Protein AF-A0A972PH55-F1 (afdb_monomer_lite)

pLDDT: mean 82.14, std 15.35, range [42.72, 98.25]

Structure (mmCIF, N/CA/C/O backbone):
data_AF-A0A972PH55-F1
#
_entry.id   AF-A0A972PH55-F1
#
loop_
_atom_site.group_PDB
_atom_site.id
_atom_site.type_symbol
_atom_site.label_atom_id
_atom_site.label_alt_id
_atom_site.label_comp_id
_atom_site.label_asym_id
_atom_site.label_entity_id
_atom_site.label_seq_id
_atom_site.pdbx_PDB_ins_code
_atom_site.Cartn_x
_atom_site.Cartn_y
_atom_site.Cartn_z
_atom_site.occupancy
_atom_site.B_iso_or_equiv
_atom_site.auth_seq_id
_atom_site.auth_comp_id
_atom_site.auth_asym_id
_atom_site.auth_atom_id
_atom_site.pdbx_PDB_model_num
ATOM 1 N N . MET A 1 1 ? 19.492 -37.693 21.418 1.00 47.94 1 MET A N 1
ATOM 2 C CA . MET A 1 1 ? 18.457 -36.709 21.808 1.00 47.94 1 MET A CA 1
ATOM 3 C C . MET A 1 1 ? 18.553 -35.366 21.045 1.00 47.94 1 MET A C 1
ATOM 5 O O . MET A 1 1 ? 17.900 -34.418 21.437 1.00 47.94 1 MET A O 1
ATOM 9 N N . PHE A 1 2 ? 19.293 -35.267 19.924 1.00 47.84 2 PHE A N 1
ATOM 10 C CA . PHE A 1 2 ? 19.479 -34.007 19.163 1.00 47.84 2 PHE A CA 1
ATOM 11 C C . PHE A 1 2 ? 18.617 -33.871 17.888 1.00 47.84 2 PHE A C 1
ATOM 13 O O . PHE A 1 2 ? 18.599 -32.808 17.277 1.00 47.84 2 PHE A O 1
ATOM 20 N N . LYS A 1 3 ? 17.886 -34.921 17.476 1.00 48.56 3 LYS A N 1
ATOM 21 C CA . LYS A 1 3 ? 17.102 -34.919 16.224 1.00 48.56 3 LYS A CA 1
ATOM 22 C C . LYS A 1 3 ? 15.756 -34.172 16.310 1.00 48.56 3 LYS A C 1
ATOM 24 O O . LYS A 1 3 ? 15.301 -33.694 15.282 1.00 48.56 3 LYS A O 1
ATOM 29 N N . ASN A 1 4 ? 15.170 -33.995 17.502 1.00 56.06 4 ASN A N 1
ATOM 30 C CA . ASN A 1 4 ? 13.887 -33.280 17.663 1.00 56.06 4 ASN A CA 1
ATOM 31 C C . ASN A 1 4 ? 14.022 -31.752 17.719 1.00 56.06 4 ASN A C 1
ATOM 33 O O . ASN A 1 4 ? 13.137 -31.052 17.248 1.00 56.06 4 ASN A O 1
ATOM 37 N N . LEU A 1 5 ? 15.137 -31.220 18.232 1.00 53.84 5 LEU A N 1
ATOM 38 C CA . LEU A 1 5 ? 15.332 -29.767 18.347 1.00 53.84 5 LEU A CA 1
ATOM 39 C C . LEU A 1 5 ? 15.493 -29.088 16.983 1.00 53.84 5 LEU A C 1
ATOM 41 O O . LEU A 1 5 ? 15.012 -27.976 16.793 1.00 53.84 5 LEU A O 1
ATOM 45 N N . LEU A 1 6 ? 16.149 -29.758 16.030 1.00 56.94 6 LEU A N 1
ATOM 46 C CA . LEU A 1 6 ? 16.302 -29.233 14.673 1.00 56.94 6 LEU A CA 1
ATOM 47 C C . LEU A 1 6 ? 14.974 -29.281 13.905 1.00 56.94 6 LEU A C 1
ATOM 49 O O . LEU A 1 6 ? 14.674 -28.349 13.171 1.00 56.94 6 LEU A O 1
ATOM 53 N N . GLY A 1 7 ? 14.176 -30.336 14.113 1.00 65.06 7 GLY A N 1
ATOM 54 C CA . GLY A 1 7 ? 12.832 -30.475 13.546 1.00 65.06 7 GLY A CA 1
ATOM 55 C C . GLY A 1 7 ? 11.882 -29.397 14.061 1.00 65.06 7 GLY A C 1
ATOM 56 O O . GLY A 1 7 ? 11.319 -28.663 13.262 1.00 65.06 7 GLY A O 1
ATOM 57 N N . GLU A 1 8 ? 11.807 -29.196 15.378 1.00 62.09 8 GLU A N 1
ATOM 58 C CA . GLU A 1 8 ? 10.999 -28.121 15.969 1.00 62.09 8 GLU A CA 1
ATOM 59 C C . GLU A 1 8 ? 11.493 -26.722 15.577 1.00 62.09 8 GLU A C 1
ATOM 61 O O . GLU A 1 8 ? 10.693 -25.810 15.384 1.00 62.09 8 GLU A O 1
ATOM 66 N N . ALA A 1 9 ? 12.808 -26.517 15.451 1.00 62.56 9 ALA A N 1
ATOM 67 C CA . ALA A 1 9 ? 13.355 -25.245 14.987 1.00 62.56 9 ALA A CA 1
ATOM 68 C C . ALA A 1 9 ? 13.006 -24.985 13.517 1.00 62.56 9 ALA A C 1
ATOM 70 O O . ALA A 1 9 ? 12.667 -23.853 13.177 1.00 62.56 9 ALA A O 1
ATOM 71 N N . LEU A 1 10 ? 13.050 -26.017 12.669 1.00 54.50 10 LEU A N 1
ATOM 72 C CA . LEU A 1 10 ? 1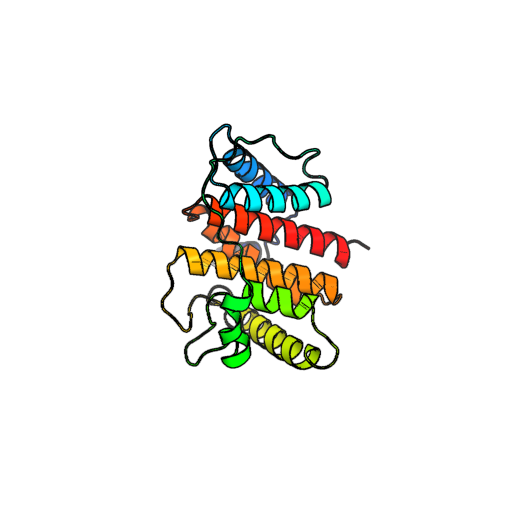2.651 -25.949 11.264 1.00 54.50 10 LEU A CA 1
ATOM 73 C C . LEU A 1 10 ? 11.141 -25.778 11.106 1.00 54.50 10 LEU A C 1
ATOM 75 O O . LEU A 1 10 ? 10.736 -24.996 10.260 1.00 54.50 10 LEU A O 1
ATOM 79 N N . GLU A 1 11 ? 10.317 -26.409 11.940 1.00 52.47 11 GLU A N 1
ATOM 80 C CA . GLU A 1 11 ? 8.866 -26.199 11.970 1.00 52.47 11 GLU A CA 1
ATOM 81 C C . GLU A 1 11 ? 8.507 -24.803 12.475 1.00 52.47 11 GLU A C 1
ATOM 83 O O . GLU A 1 11 ? 7.642 -24.151 11.903 1.00 52.47 11 GLU A O 1
ATOM 88 N N . ARG A 1 12 ? 9.204 -24.280 13.490 1.00 54.66 12 ARG A N 1
ATOM 89 C CA . ARG A 1 12 ? 9.039 -22.886 13.933 1.00 54.66 12 ARG A CA 1
ATOM 90 C C . ARG A 1 12 ? 9.531 -21.894 12.885 1.00 54.66 12 ARG A C 1
ATOM 92 O O . ARG A 1 12 ? 8.952 -20.820 12.764 1.00 54.66 12 ARG A O 1
ATOM 99 N N . LEU A 1 13 ? 10.586 -22.227 12.141 1.00 49.31 13 LEU A N 1
ATOM 100 C CA . LEU A 1 13 ? 11.062 -21.443 11.001 1.00 49.31 13 LEU A CA 1
ATOM 101 C C . LEU A 1 13 ? 10.052 -21.487 9.857 1.00 49.31 13 LEU A C 1
ATOM 103 O O . LEU A 1 13 ? 9.688 -20.428 9.370 1.00 49.31 13 LEU A O 1
ATOM 107 N N . ALA A 1 14 ? 9.544 -22.661 9.488 1.00 47.06 14 ALA A N 1
ATOM 108 C CA . ALA A 1 14 ? 8.522 -22.844 8.464 1.00 47.06 14 ALA A CA 1
ATOM 109 C C . ALA A 1 14 ? 7.225 -22.126 8.852 1.00 47.06 14 ALA A C 1
ATOM 111 O O . ALA A 1 14 ? 6.763 -21.283 8.104 1.00 47.06 14 ALA A O 1
ATOM 112 N N . ALA A 1 15 ? 6.720 -22.300 10.074 1.00 48.59 15 ALA A N 1
ATOM 113 C CA . ALA A 1 15 ? 5.549 -21.585 10.590 1.00 48.59 15 ALA A CA 1
ATOM 114 C C . ALA A 1 15 ? 5.749 -20.062 10.693 1.00 48.59 15 ALA A C 1
ATOM 116 O O . ALA A 1 15 ? 4.779 -19.312 10.764 1.00 48.59 15 ALA A O 1
ATOM 117 N N . ARG A 1 16 ? 7.001 -19.588 10.719 1.00 46.53 16 ARG A N 1
ATOM 118 C CA . ARG A 1 16 ? 7.364 -18.164 10.681 1.00 46.53 16 ARG A CA 1
ATOM 119 C C . ARG A 1 16 ? 7.625 -17.657 9.255 1.00 46.53 16 ARG A C 1
ATOM 121 O O . ARG A 1 16 ? 7.614 -16.446 9.050 1.00 46.53 16 ARG A O 1
ATOM 128 N N . LEU A 1 17 ? 7.868 -18.558 8.303 1.00 43.03 17 LEU A N 1
ATOM 129 C CA . LEU A 1 17 ? 8.092 -18.290 6.879 1.00 43.03 17 LEU A CA 1
ATOM 130 C C . LEU A 1 17 ? 6.800 -18.415 6.048 1.00 43.03 17 LEU A C 1
ATOM 132 O O . LEU A 1 17 ? 6.670 -17.689 5.072 1.00 43.03 17 LEU A O 1
ATOM 136 N N . ASP A 1 18 ? 5.856 -19.263 6.468 1.00 43.78 18 ASP A N 1
ATOM 137 C CA . ASP A 1 18 ? 4.571 -19.568 5.809 1.00 43.78 18 ASP A CA 1
ATOM 138 C C . ASP A 1 18 ? 3.363 -18.942 6.518 1.00 43.78 18 ASP A C 1
ATOM 140 O O . ASP A 1 18 ? 2.213 -19.296 6.247 1.00 43.78 18 ASP A O 1
ATOM 144 N N . ARG A 1 19 ? 3.576 -18.012 7.456 1.00 54.66 19 ARG A N 1
ATOM 145 C CA . ARG A 1 19 ? 2.454 -17.350 8.127 1.00 54.66 19 ARG A CA 1
ATOM 146 C C . ARG A 1 19 ? 1.817 -16.327 7.185 1.00 54.66 19 ARG A C 1
ATOM 148 O O . ARG A 1 19 ? 2.056 -15.132 7.305 1.00 54.66 19 ARG A O 1
ATOM 155 N N . SER A 1 20 ? 0.984 -16.798 6.259 1.00 63.12 20 SER A N 1
ATOM 156 C CA . SER A 1 20 ? 0.049 -15.933 5.547 1.00 63.12 20 SER A CA 1
ATOM 157 C C . SER A 1 20 ? -0.862 -15.289 6.590 1.00 63.12 20 SER A C 1
ATOM 159 O O . SER A 1 20 ? -1.599 -15.994 7.289 1.00 63.12 20 SER A O 1
ATOM 161 N N . VAL A 1 21 ? -0.783 -13.970 6.739 1.00 72.56 21 VAL A N 1
ATOM 162 C CA . VAL A 1 21 ? -1.692 -13.236 7.621 1.00 72.56 21 VAL A CA 1
ATOM 163 C C . VAL A 1 21 ? -3.092 -13.362 7.025 1.00 72.56 21 VAL A C 1
ATOM 165 O O . VAL A 1 21 ? -3.300 -13.035 5.859 1.00 72.56 21 VAL A O 1
ATOM 168 N N . LYS A 1 22 ? -4.036 -13.903 7.797 1.00 84.56 22 LYS A N 1
ATOM 169 C CA . LYS A 1 22 ? -5.416 -14.095 7.336 1.00 84.56 22 LYS A CA 1
ATOM 170 C C . LYS A 1 22 ? -6.155 -12.759 7.269 1.00 84.56 22 LYS A C 1
ATOM 172 O O . LYS A 1 22 ? -5.875 -11.870 8.071 1.00 84.56 22 LYS A O 1
ATOM 177 N N . GLU A 1 23 ? -7.161 -12.666 6.398 1.00 85.88 23 GLU A N 1
ATOM 178 C CA . GLU A 1 23 ? -8.032 -11.483 6.292 1.00 85.88 23 GLU A CA 1
ATOM 179 C C . GLU A 1 23 ? -8.604 -11.071 7.658 1.00 85.88 23 GLU A C 1
ATOM 181 O O . GLU A 1 23 ? -8.567 -9.896 8.004 1.00 85.88 23 GLU A O 1
ATOM 186 N N . ASP A 1 24 ? -9.048 -12.024 8.486 1.00 87.62 24 ASP A N 1
ATOM 187 C CA . ASP A 1 24 ? -9.581 -11.726 9.824 1.00 87.62 24 ASP A CA 1
ATOM 188 C C . ASP A 1 24 ? -8.548 -11.070 10.754 1.00 87.62 24 ASP A C 1
ATOM 190 O O . ASP A 1 24 ? -8.889 -10.176 11.531 1.00 87.62 24 ASP A O 1
ATOM 194 N N . GLU A 1 25 ? -7.277 -11.477 10.669 1.00 89.62 25 GLU A N 1
ATOM 195 C CA . GLU A 1 25 ? -6.189 -10.874 11.450 1.00 89.62 25 GLU A CA 1
ATOM 196 C C . GLU A 1 25 ? -5.909 -9.443 10.970 1.00 89.62 25 GLU A C 1
ATOM 198 O O . GLU A 1 25 ? -5.710 -8.537 11.783 1.00 89.62 25 GLU A O 1
ATOM 203 N N . ILE A 1 26 ? -5.955 -9.225 9.653 1.00 91.00 26 ILE A N 1
ATOM 204 C CA . ILE A 1 26 ? -5.768 -7.910 9.027 1.00 91.00 26 ILE A CA 1
ATOM 205 C C . ILE A 1 26 ? -6.928 -6.993 9.397 1.00 91.00 26 ILE A C 1
ATOM 207 O O . ILE A 1 26 ? -6.703 -5.873 9.855 1.00 91.00 26 ILE A O 1
ATOM 211 N N . ARG A 1 27 ? -8.166 -7.479 9.287 1.00 94.00 27 ARG A N 1
ATOM 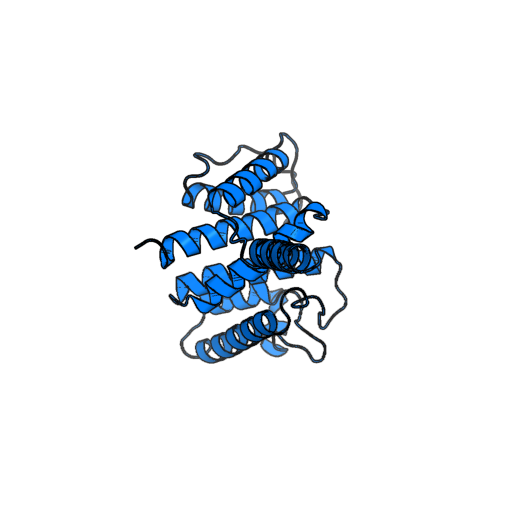212 C CA . ARG A 1 27 ? -9.372 -6.756 9.683 1.00 94.00 27 ARG A CA 1
ATOM 213 C C . ARG A 1 27 ? -9.312 -6.364 11.153 1.00 94.00 27 ARG A C 1
ATOM 215 O O . ARG A 1 27 ? -9.532 -5.198 11.465 1.00 94.00 27 ARG A O 1
ATOM 222 N N . ALA A 1 28 ? -8.996 -7.297 12.053 1.00 92.62 28 ALA A N 1
ATOM 223 C CA . ALA A 1 28 ? -8.886 -7.003 13.480 1.00 92.62 28 ALA A CA 1
ATOM 224 C C . ALA A 1 28 ? -7.855 -5.894 13.746 1.00 92.62 28 ALA A C 1
ATOM 226 O O . ALA A 1 28 ? -8.158 -4.918 14.434 1.00 92.62 28 ALA A O 1
ATOM 227 N N . TYR A 1 29 ? -6.676 -6.003 13.130 1.00 93.06 29 TYR A N 1
ATOM 228 C CA . TYR A 1 29 ? -5.614 -5.008 13.244 1.00 93.06 29 TYR A CA 1
ATOM 229 C C . TYR A 1 29 ? -6.032 -3.626 12.712 1.00 93.06 29 TYR A C 1
ATOM 231 O O . TYR A 1 29 ? -5.809 -2.603 13.367 1.00 93.06 29 TYR A O 1
ATOM 239 N N . VAL A 1 30 ? -6.654 -3.586 11.530 1.00 94.19 30 VAL A N 1
ATOM 240 C CA . VAL A 1 30 ? -7.106 -2.344 10.894 1.00 94.19 30 VAL A CA 1
ATOM 241 C C . VAL A 1 30 ? -8.182 -1.672 11.736 1.00 94.19 30 VAL A C 1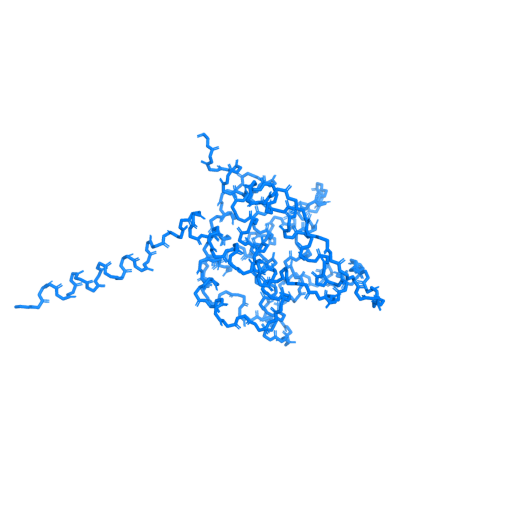
ATOM 243 O O . VAL A 1 30 ? -8.068 -0.481 12.024 1.00 94.19 30 VAL A O 1
ATOM 246 N N . MET A 1 31 ? -9.183 -2.426 12.189 1.00 95.19 31 MET A N 1
ATOM 247 C CA . MET A 1 31 ? -10.293 -1.889 12.973 1.00 95.19 31 MET A CA 1
ATOM 248 C C . MET A 1 31 ? -9.842 -1.364 14.340 1.00 95.19 31 MET A C 1
ATOM 250 O O . MET A 1 31 ? -10.282 -0.289 14.750 1.00 95.19 31 MET A O 1
ATOM 254 N N . GLU A 1 32 ? -8.925 -2.060 15.020 1.00 93.00 32 GLU A N 1
ATOM 255 C CA . GLU A 1 32 ? -8.355 -1.601 16.294 1.00 93.00 32 GLU A CA 1
ATOM 256 C C . GLU A 1 32 ? -7.681 -0.228 16.145 1.00 93.00 32 GLU A C 1
ATOM 258 O O . GLU A 1 32 ? -7.885 0.672 16.964 1.00 93.00 32 GLU A O 1
ATOM 263 N N . ARG A 1 33 ? -6.873 -0.044 15.095 1.00 93.06 33 ARG A N 1
ATOM 264 C CA . ARG A 1 33 ? -6.136 1.210 14.889 1.00 93.06 33 ARG A CA 1
ATOM 265 C C . ARG A 1 33 ? -6.984 2.318 14.287 1.00 93.06 33 ARG A C 1
ATOM 267 O O . ARG A 1 33 ? -6.817 3.468 14.688 1.00 93.06 33 ARG A O 1
ATOM 274 N N . TYR A 1 34 ? -7.913 1.990 13.396 1.00 93.12 34 TYR A N 1
ATOM 275 C CA . TYR A 1 34 ? -8.888 2.948 12.885 1.00 93.12 34 TYR A CA 1
ATOM 276 C C . TYR A 1 34 ? -9.714 3.555 14.029 1.00 93.12 34 TYR A C 1
ATOM 278 O O . TYR A 1 34 ? -9.866 4.771 14.083 1.00 93.12 34 TYR A O 1
ATOM 286 N N . ALA A 1 35 ? -10.143 2.756 15.013 1.00 90.75 35 ALA A N 1
ATOM 287 C CA . ALA A 1 35 ? -10.863 3.269 16.181 1.00 90.75 35 ALA A CA 1
ATOM 288 C C . ALA A 1 35 ? -10.052 4.296 16.999 1.00 90.75 35 ALA A C 1
ATOM 290 O O . ALA A 1 35 ? -10.623 5.228 17.561 1.00 90.75 35 ALA A O 1
ATOM 291 N N . ARG A 1 36 ? -8.718 4.159 17.051 1.00 89.75 36 ARG A N 1
ATOM 292 C CA . ARG A 1 36 ? -7.827 5.126 17.726 1.00 89.75 36 ARG A CA 1
ATOM 293 C C . ARG A 1 36 ? -7.668 6.424 16.941 1.00 89.75 36 ARG A C 1
ATOM 295 O O . ARG A 1 36 ? -7.587 7.488 17.550 1.00 89.75 36 ARG A O 1
ATOM 302 N N . LEU A 1 37 ? -7.609 6.322 15.614 1.00 87.62 37 LEU A N 1
ATOM 303 C CA . LEU A 1 37 ? -7.541 7.470 14.707 1.00 87.62 37 LEU A CA 1
ATOM 304 C C . LEU A 1 37 ? -8.856 8.251 14.704 1.00 87.62 37 LEU A C 1
ATOM 306 O O . LEU A 1 37 ? -8.852 9.476 14.713 1.00 87.62 37 LEU A O 1
ATOM 310 N N . ASN A 1 38 ? -9.982 7.543 14.774 1.00 83.12 38 ASN A N 1
ATOM 311 C CA . ASN A 1 38 ? -11.321 8.113 14.747 1.00 83.12 38 ASN A CA 1
ATOM 312 C C . ASN A 1 38 ? -11.813 8.603 16.126 1.00 83.12 38 ASN A C 1
ATOM 314 O O . ASN A 1 38 ? -12.980 8.451 16.492 1.00 83.12 38 ASN A O 1
ATOM 318 N N . ARG A 1 39 ? -10.904 9.158 16.931 1.00 78.19 39 ARG A N 1
ATOM 319 C CA . ARG A 1 39 ? -11.227 9.732 18.242 1.00 78.19 39 ARG A CA 1
ATOM 320 C C . ARG A 1 39 ? -11.842 11.133 18.088 1.00 78.19 39 ARG A C 1
ATOM 322 O O . ARG A 1 39 ? -11.425 11.873 17.198 1.00 78.19 39 ARG A O 1
ATOM 329 N N . PRO A 1 40 ? -12.773 11.544 18.968 1.00 68.38 40 PRO A N 1
ATOM 330 C CA . PRO A 1 40 ? -13.283 12.912 18.978 1.00 68.38 40 PRO A CA 1
ATOM 331 C C . PRO A 1 40 ? -12.144 13.919 19.188 1.00 68.38 40 PRO A C 1
ATOM 333 O O . PRO A 1 40 ? -11.354 13.777 20.122 1.00 68.38 40 PRO A O 1
ATOM 336 N N . GLY A 1 41 ? -12.063 14.940 18.337 1.00 68.62 41 GLY A N 1
ATOM 337 C CA . GLY A 1 41 ? -11.038 15.978 18.423 1.00 68.62 41 GLY A CA 1
ATOM 338 C C . GLY A 1 41 ? -10.896 16.764 17.125 1.00 68.62 41 GLY A C 1
ATOM 339 O O . GLY A 1 41 ? -11.425 16.363 16.090 1.00 68.62 41 GLY A O 1
ATOM 340 N N . ALA A 1 42 ? -10.188 17.893 17.194 1.00 67.19 42 ALA A N 1
ATOM 341 C CA . ALA A 1 42 ? -9.770 18.610 15.998 1.00 67.19 42 ALA A CA 1
ATOM 342 C C . ALA A 1 42 ? -8.661 17.813 15.304 1.00 67.19 42 ALA A C 1
ATOM 344 O O . ALA A 1 42 ? -7.641 17.497 15.919 1.00 67.19 42 ALA A O 1
ATOM 345 N N . VAL A 1 43 ? -8.879 17.498 14.034 1.00 79.38 43 VAL A N 1
ATOM 346 C CA . VAL A 1 43 ? -7.895 16.858 13.158 1.00 79.38 43 VAL A CA 1
ATOM 347 C C . VAL A 1 43 ? -7.485 17.889 12.110 1.00 79.38 43 VAL A C 1
ATOM 349 O O . VAL A 1 43 ? -8.307 18.714 11.693 1.00 79.38 43 VAL A O 1
ATOM 352 N N . ASP A 1 44 ? -6.213 17.904 11.709 1.00 83.62 44 ASP A N 1
ATOM 353 C CA . ASP A 1 44 ? -5.810 18.744 10.585 1.00 83.62 44 ASP A CA 1
ATOM 354 C C . ASP A 1 44 ? -6.477 18.255 9.285 1.00 83.62 44 ASP A C 1
ATOM 356 O O . ASP A 1 44 ? -6.791 17.074 9.116 1.00 83.62 44 ASP A O 1
ATOM 360 N N . ALA A 1 45 ? -6.710 19.175 8.350 1.00 81.25 45 ALA A N 1
ATOM 361 C CA . ALA A 1 45 ? -7.435 18.874 7.117 1.00 81.25 45 ALA A CA 1
ATOM 362 C C . ALA A 1 45 ? -6.730 17.845 6.209 1.00 81.25 45 ALA A C 1
ATOM 364 O O . ALA A 1 45 ? -7.385 17.220 5.372 1.00 81.25 45 ALA A O 1
ATOM 365 N N . SER A 1 46 ? -5.407 17.682 6.332 1.00 84.50 46 SER A N 1
ATOM 366 C CA . SER A 1 46 ? -4.656 16.698 5.549 1.00 84.50 46 SER A CA 1
ATOM 367 C C . SER A 1 46 ? -4.934 15.293 6.074 1.00 84.50 46 SER A C 1
ATOM 369 O O . SER A 1 46 ? -5.333 14.414 5.310 1.00 84.50 46 SER A O 1
ATOM 371 N N . LEU A 1 47 ? -4.802 15.098 7.386 1.00 87.56 47 LEU A N 1
ATOM 372 C CA . LEU A 1 47 ? -5.066 13.823 8.040 1.00 87.56 47 LEU A CA 1
ATOM 373 C C . LEU A 1 47 ? -6.541 13.424 7.912 1.00 87.56 47 LEU A C 1
ATOM 375 O O . LEU A 1 47 ? -6.835 12.264 7.638 1.00 87.56 47 LEU A O 1
ATOM 379 N N . ASP A 1 48 ? -7.470 14.377 8.014 1.00 88.00 48 ASP A N 1
ATOM 380 C CA . ASP A 1 48 ? -8.901 14.126 7.804 1.00 88.00 48 ASP A CA 1
ATOM 381 C C . ASP A 1 48 ? -9.206 13.571 6.401 1.00 88.00 48 ASP A C 1
ATOM 383 O O . ASP A 1 48 ? -9.965 12.608 6.251 1.00 88.00 48 ASP A O 1
ATOM 387 N N . ARG A 1 49 ? -8.549 14.111 5.366 1.00 86.50 49 ARG A N 1
ATOM 388 C CA . ARG A 1 49 ? -8.665 13.601 3.994 1.00 86.50 49 ARG A CA 1
ATOM 389 C C . ARG A 1 49 ? -8.139 12.173 3.879 1.00 86.50 49 ARG A C 1
ATOM 391 O O . ARG A 1 49 ? -8.774 11.344 3.233 1.00 86.50 49 ARG A O 1
ATOM 398 N N . GLU A 1 50 ? -6.998 11.878 4.498 1.00 91.31 50 GLU A N 1
ATOM 399 C CA . GLU A 1 50 ? -6.429 10.527 4.489 1.00 91.31 50 GLU A CA 1
ATOM 400 C C . GLU A 1 50 ? -7.326 9.523 5.222 1.00 91.31 50 GLU A C 1
ATOM 402 O O . GLU A 1 50 ? -7.520 8.410 4.732 1.00 91.31 50 GLU A O 1
ATOM 407 N N . ILE A 1 51 ? -7.909 9.909 6.365 1.00 92.44 51 ILE A N 1
ATOM 408 C CA . ILE A 1 51 ? -8.851 9.058 7.106 1.00 92.44 51 ILE A CA 1
ATOM 409 C C . ILE A 1 51 ? -10.116 8.835 6.276 1.00 92.44 51 ILE A C 1
ATOM 411 O O . ILE A 1 51 ? -10.597 7.709 6.198 1.00 92.44 51 ILE A O 1
ATOM 415 N N . THR A 1 52 ? -10.638 9.873 5.624 1.00 90.31 52 THR A N 1
ATOM 416 C CA . THR A 1 52 ? -11.813 9.756 4.747 1.00 90.31 52 THR A CA 1
ATOM 417 C C . THR A 1 52 ? -11.545 8.794 3.588 1.00 90.31 52 THR A C 1
ATOM 419 O O . THR A 1 52 ? -12.383 7.957 3.260 1.00 90.31 52 THR A O 1
ATOM 422 N N . GLU A 1 53 ? -10.349 8.845 2.999 1.00 91.75 53 GLU A N 1
ATOM 423 C CA . GLU A 1 53 ? -9.970 7.905 1.945 1.00 91.75 53 GLU A CA 1
ATOM 424 C C . GLU A 1 53 ? -9.842 6.465 2.462 1.00 91.75 53 GLU A C 1
ATOM 426 O O . GLU A 1 53 ? -10.303 5.530 1.801 1.00 91.75 53 GLU A O 1
ATOM 431 N N . LEU A 1 54 ? -9.287 6.273 3.664 1.00 95.81 54 LEU A N 1
ATOM 432 C CA . LEU A 1 54 ? -9.301 4.977 4.342 1.00 95.81 54 LEU A CA 1
ATOM 433 C C . LEU A 1 54 ? -10.740 4.483 4.541 1.00 95.81 54 LEU A C 1
ATOM 435 O O . LEU A 1 54 ? -11.048 3.352 4.175 1.00 95.81 54 LEU A O 1
ATOM 439 N N . GLU A 1 55 ? -11.638 5.316 5.067 1.00 94.88 55 GLU A N 1
ATOM 440 C CA . GLU A 1 55 ? -13.041 4.955 5.292 1.00 94.88 55 GLU A CA 1
ATOM 441 C C . GLU A 1 55 ? -13.751 4.528 4.008 1.00 94.88 55 GLU A C 1
ATOM 443 O O . GLU A 1 55 ? -14.469 3.531 4.027 1.00 94.88 55 GLU A O 1
ATOM 448 N N . ASN A 1 56 ? -13.493 5.198 2.881 1.00 94.12 56 ASN A N 1
ATOM 449 C CA . ASN A 1 56 ? -14.014 4.779 1.578 1.00 94.12 56 ASN A CA 1
ATOM 450 C C . ASN A 1 56 ? -13.623 3.330 1.246 1.00 94.12 56 ASN A C 1
ATOM 452 O O . ASN A 1 56 ? -14.451 2.552 0.769 1.00 94.12 56 ASN A O 1
ATOM 456 N N . ARG A 1 57 ? -12.379 2.936 1.544 1.00 96.62 57 ARG A N 1
ATOM 457 C CA . ARG A 1 57 ? -11.904 1.558 1.337 1.00 96.62 57 ARG A CA 1
ATOM 458 C C . ARG A 1 57 ? -12.505 0.579 2.343 1.00 96.62 57 ARG A C 1
ATOM 460 O O . ARG A 1 57 ? -12.905 -0.518 1.963 1.00 96.62 57 ARG A O 1
ATOM 467 N N . LEU A 1 58 ? -12.643 0.980 3.605 1.00 96.38 58 LEU A N 1
ATOM 468 C CA . LEU A 1 58 ? -13.300 0.158 4.626 1.00 96.38 58 LEU A CA 1
ATOM 469 C C . LEU A 1 58 ? -14.787 -0.077 4.313 1.00 96.38 58 LEU A C 1
ATOM 471 O O . LEU A 1 58 ? -15.293 -1.173 4.559 1.00 96.38 58 LEU A O 1
ATOM 475 N N . MET A 1 59 ? -15.477 0.913 3.740 1.00 95.00 59 MET A N 1
ATOM 476 C CA . MET A 1 59 ? -16.847 0.768 3.240 1.00 95.00 59 MET A CA 1
ATOM 477 C C . MET A 1 59 ? -16.907 -0.185 2.045 1.00 95.00 59 MET A C 1
ATOM 479 O O . MET A 1 59 ? -17.750 -1.075 2.032 1.00 95.00 59 MET A O 1
ATOM 483 N N . GLN A 1 60 ? -15.981 -0.078 1.084 1.00 94.94 60 GLN A N 1
ATOM 484 C CA . GLN A 1 60 ? -15.894 -1.018 -0.044 1.00 94.94 60 GLN A CA 1
ATOM 485 C C . GLN A 1 60 ? -15.679 -2.470 0.422 1.00 94.94 60 GLN A C 1
ATOM 487 O O . GLN A 1 60 ? -16.187 -3.414 -0.183 1.00 94.94 60 GLN A O 1
ATOM 492 N N . LEU A 1 61 ? -14.963 -2.656 1.532 1.00 94.94 61 LEU A N 1
ATOM 493 C CA . LEU A 1 61 ? -14.779 -3.953 2.181 1.00 94.94 61 LEU A CA 1
ATOM 494 C C . LEU A 1 61 ? -15.979 -4.400 3.036 1.00 94.94 61 LEU A C 1
ATOM 496 O O . LEU A 1 61 ? -15.967 -5.520 3.557 1.00 94.94 61 LEU A O 1
ATOM 500 N N . ASN A 1 62 ? -17.018 -3.577 3.184 1.00 94.81 62 ASN A N 1
ATOM 501 C CA . ASN A 1 62 ? -18.125 -3.781 4.123 1.00 94.81 62 ASN A CA 1
ATOM 502 C C . ASN A 1 62 ? -17.643 -3.990 5.574 1.00 94.81 62 ASN A C 1
ATOM 504 O O . ASN A 1 62 ? -18.233 -4.755 6.339 1.00 94.81 62 ASN A O 1
ATOM 508 N N . TRP A 1 63 ? -16.530 -3.359 5.963 1.00 94.56 63 TRP A N 1
ATOM 509 C CA . TRP A 1 63 ? -16.000 -3.432 7.329 1.00 94.56 63 TRP A CA 1
ATOM 510 C C . TRP A 1 63 ? -16.588 -2.353 8.243 1.00 94.56 63 TRP A C 1
ATOM 512 O O . TRP A 1 63 ? -16.662 -2.571 9.454 1.00 94.56 63 TRP A O 1
ATOM 522 N N . ILE A 1 64 ? -17.045 -1.236 7.666 1.00 93.50 64 ILE A N 1
ATOM 523 C CA . ILE A 1 64 ? -17.806 -0.170 8.333 1.00 93.50 64 ILE A CA 1
ATOM 524 C C . ILE A 1 64 ? -19.052 0.181 7.510 1.00 93.50 64 ILE A C 1
ATOM 526 O O . ILE A 1 64 ? -19.081 -0.055 6.305 1.00 93.50 64 ILE A O 1
ATOM 530 N N . GLY A 1 65 ? -20.073 0.750 8.160 1.00 87.12 65 GLY A N 1
ATOM 531 C CA . GLY A 1 65 ? -21.334 1.136 7.508 1.00 87.12 65 GLY A CA 1
ATOM 532 C C . GLY A 1 65 ? -21.488 2.628 7.199 1.00 87.12 65 GLY A C 1
ATOM 533 O O . GLY A 1 65 ? -22.370 2.991 6.430 1.00 87.12 65 GLY A O 1
ATOM 534 N N . GLN A 1 66 ? -20.671 3.496 7.802 1.00 84.12 66 GLN A N 1
ATOM 535 C CA . GLN A 1 66 ? -20.726 4.946 7.598 1.00 84.12 66 GLN A CA 1
ATOM 536 C C . GLN A 1 66 ? -19.391 5.602 7.961 1.00 84.12 66 GLN A C 1
ATOM 538 O O . GLN A 1 66 ? -18.656 5.082 8.806 1.00 84.12 66 GLN A O 1
ATOM 543 N N . THR A 1 67 ? -19.112 6.752 7.352 1.00 82.69 67 THR A N 1
ATOM 544 C CA . THR A 1 67 ? -17.984 7.624 7.699 1.00 82.69 67 THR A CA 1
ATOM 545 C C . THR A 1 67 ? -18.246 8.350 9.016 1.00 82.69 67 THR A C 1
ATOM 547 O O . THR A 1 67 ? -19.395 8.595 9.396 1.00 82.69 67 THR A O 1
ATOM 550 N N . ALA A 1 68 ? -17.186 8.717 9.726 1.00 77.44 68 ALA A N 1
ATOM 551 C CA . ALA A 1 68 ? -17.320 9.467 10.967 1.00 77.44 68 ALA A CA 1
ATOM 552 C C . ALA A 1 68 ? -17.524 10.971 10.730 1.00 77.44 68 ALA A C 1
ATOM 554 O O . ALA A 1 68 ? -16.928 11.554 9.828 1.00 77.44 68 ALA A O 1
ATOM 555 N N . ASN A 1 69 ? -18.307 11.620 11.596 1.00 73.06 69 ASN A N 1
ATOM 556 C CA . ASN A 1 69 ? -18.424 13.079 11.618 1.00 73.06 69 ASN A CA 1
ATOM 557 C C . ASN A 1 69 ? -17.276 13.672 12.448 1.00 73.06 69 ASN A C 1
ATOM 559 O O . ASN A 1 69 ? -17.263 13.516 13.671 1.00 73.06 69 ASN A O 1
ATOM 563 N N . ARG A 1 70 ? -16.321 14.347 11.795 1.00 77.12 70 ARG A N 1
ATOM 564 C CA . ARG A 1 70 ? -15.156 14.981 12.441 1.00 77.12 70 ARG A CA 1
ATOM 565 C C . ARG A 1 70 ? -15.191 16.503 12.325 1.00 77.12 70 ARG A C 1
ATOM 567 O O . ARG A 1 70 ? -15.750 17.054 11.380 1.00 77.12 70 ARG A O 1
ATOM 574 N N . THR A 1 71 ? -14.564 17.175 13.289 1.00 72.75 71 THR A N 1
ATOM 575 C CA . THR A 1 71 ? -14.372 18.632 13.278 1.00 72.75 71 THR A CA 1
ATOM 576 C C . THR A 1 71 ? -13.013 18.955 12.662 1.00 72.75 71 THR A C 1
ATOM 578 O O . THR A 1 71 ? -11.975 18.579 13.209 1.00 72.75 71 THR A O 1
ATOM 581 N N . ILE A 1 72 ? -13.020 19.654 11.527 1.00 74.88 72 ILE A N 1
ATOM 582 C CA . ILE A 1 72 ? -11.817 19.962 10.746 1.00 74.88 72 ILE A CA 1
ATOM 583 C C . ILE A 1 72 ? -11.190 21.263 11.255 1.00 74.88 72 ILE A C 1
ATOM 585 O O . ILE A 1 72 ? -11.871 22.281 11.372 1.00 74.88 72 ILE A O 1
ATOM 589 N N . SER A 1 73 ? -9.887 21.241 11.534 1.00 68.94 73 SER A N 1
ATOM 590 C CA . SER A 1 73 ? -9.118 22.460 11.793 1.00 68.94 73 SER A CA 1
ATOM 591 C C . SER A 1 73 ? -8.845 23.196 10.476 1.00 68.94 73 SER A C 1
ATOM 593 O O . SER A 1 73 ? -8.278 22.613 9.547 1.00 68.94 73 SER A O 1
ATOM 595 N N . GLU A 1 74 ? -9.242 24.468 10.378 1.00 56.03 74 GLU A N 1
ATOM 596 C CA . GLU A 1 74 ? -8.968 25.314 9.213 1.00 56.03 74 GLU A CA 1
ATOM 597 C C . GLU A 1 74 ? -7.462 25.603 9.111 1.00 56.03 74 GLU A C 1
ATOM 599 O O . GLU A 1 74 ? -6.926 26.508 9.749 1.00 56.03 74 GLU A O 1
ATOM 604 N N . GLN A 1 75 ? -6.761 24.824 8.288 1.00 55.94 75 GLN A N 1
ATOM 605 C CA . GLN A 1 75 ? -5.421 25.157 7.815 1.00 55.94 75 GLN A CA 1
ATOM 606 C C . GLN A 1 75 ? -5.408 25.235 6.286 1.00 55.94 75 GLN A C 1
ATOM 608 O O . GLN A 1 75 ? -6.097 24.453 5.621 1.00 55.94 75 GLN A O 1
ATOM 613 N N . PRO A 1 76 ? -4.636 26.175 5.709 1.00 45.56 76 PRO A N 1
ATOM 614 C CA . PRO A 1 76 ? -4.527 26.316 4.268 1.00 45.56 76 PRO A CA 1
ATOM 615 C C . PRO A 1 76 ? -3.994 25.023 3.652 1.00 45.56 76 PRO A C 1
ATOM 617 O O . PRO A 1 76 ? -2.931 24.515 4.007 1.00 45.56 76 PRO A O 1
ATOM 620 N N . GLN A 1 77 ? -4.774 24.485 2.720 1.00 48.38 77 GLN A N 1
ATOM 621 C CA . GLN A 1 77 ? -4.430 23.281 1.989 1.00 48.38 77 GLN A CA 1
ATOM 622 C C . GLN A 1 77 ? -3.348 23.600 0.960 1.00 48.38 77 GLN A C 1
ATOM 624 O O . GLN A 1 77 ? -3.585 24.381 0.039 1.00 48.38 77 GLN A O 1
ATOM 629 N N . ASN A 1 78 ? -2.222 22.895 1.017 1.00 42.72 78 ASN A N 1
ATOM 630 C CA . ASN A 1 78 ? -1.508 22.607 -0.218 1.00 42.72 78 ASN A CA 1
ATOM 631 C C . ASN A 1 78 ? -2.293 21.504 -0.930 1.00 42.72 78 ASN A C 1
ATOM 633 O O . ASN A 1 78 ? -2.296 20.340 -0.515 1.00 42.72 78 ASN A O 1
ATOM 637 N N . ARG A 1 79 ? -3.007 21.867 -2.004 1.00 42.84 79 ARG A N 1
ATOM 638 C CA . ARG A 1 79 ? -3.366 20.872 -3.020 1.00 42.84 79 ARG A CA 1
ATOM 639 C C . ARG A 1 79 ? -2.071 20.157 -3.405 1.00 42.84 79 ARG A C 1
ATOM 641 O O . ARG A 1 79 ? -1.044 20.814 -3.553 1.00 42.84 79 ARG A O 1
ATOM 648 N N . HIS A 1 80 ? -2.114 18.831 -3.526 1.00 48.72 80 HIS A N 1
ATOM 649 C CA . HIS A 1 80 ? -1.058 18.123 -4.241 1.00 48.72 80 HIS A CA 1
ATOM 650 C C . HIS A 1 80 ? -1.136 18.620 -5.682 1.00 48.72 80 HIS A C 1
ATOM 652 O O . HIS A 1 80 ? -1.974 18.178 -6.465 1.00 48.72 80 HIS A O 1
ATOM 658 N N . ASP A 1 81 ? -0.364 19.660 -5.971 1.00 46.97 81 ASP A N 1
ATOM 659 C CA . ASP A 1 8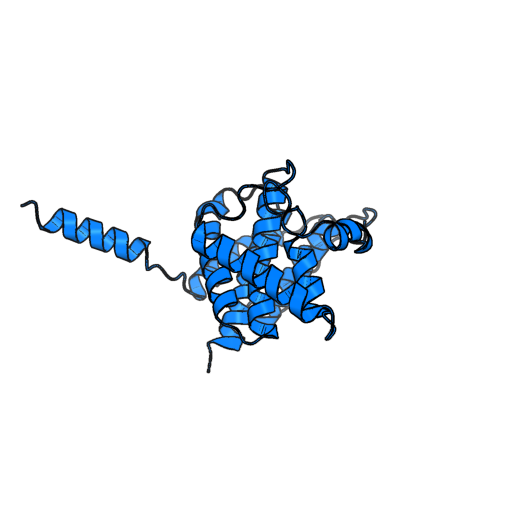1 ? -0.176 20.148 -7.315 1.00 46.97 81 ASP A CA 1
ATOM 660 C C . ASP A 1 81 ? 0.758 19.152 -7.991 1.00 46.97 81 ASP A C 1
ATOM 662 O O . ASP A 1 81 ? 1.950 19.085 -7.687 1.00 46.97 81 ASP A O 1
ATOM 666 N N . TRP A 1 82 ? 0.190 18.310 -8.851 1.00 54.16 82 TRP A N 1
ATOM 667 C CA . TRP A 1 82 ? 0.926 17.279 -9.577 1.00 54.16 82 TRP A CA 1
ATOM 668 C C . TRP A 1 82 ? 2.038 17.867 -10.460 1.00 54.16 82 TRP A C 1
ATOM 670 O O . TRP A 1 82 ? 2.978 17.151 -10.800 1.00 54.16 82 TRP A O 1
ATOM 680 N N . GLN A 1 83 ? 2.010 19.182 -10.731 1.00 51.81 83 GLN A N 1
ATOM 681 C CA . GLN A 1 83 ? 3.129 19.921 -11.329 1.00 51.81 83 GLN A CA 1
ATOM 682 C C . GLN A 1 83 ? 4.430 19.776 -10.517 1.00 51.81 83 GLN A C 1
ATOM 684 O O . GLN A 1 83 ? 5.524 19.810 -11.081 1.00 51.81 83 GLN A O 1
ATOM 689 N N . GLY A 1 84 ? 4.331 19.528 -9.205 1.00 53.59 84 GLY A N 1
ATOM 690 C CA . GLY A 1 84 ? 5.463 19.265 -8.317 1.00 53.59 84 GLY A CA 1
ATOM 691 C C . GLY A 1 84 ? 6.223 17.963 -8.600 1.00 53.59 84 GLY A C 1
ATOM 692 O O . GLY A 1 84 ? 7.315 17.789 -8.061 1.00 53.59 84 GLY A O 1
ATOM 693 N N . TYR A 1 85 ? 5.699 17.076 -9.455 1.00 60.81 85 TYR A N 1
ATOM 694 C CA . TYR A 1 85 ? 6.355 15.831 -9.878 1.00 60.81 85 TYR A CA 1
ATOM 695 C C . TYR A 1 85 ? 6.838 15.851 -11.333 1.00 60.81 85 TYR A C 1
ATOM 697 O O . TYR A 1 85 ? 7.367 14.844 -11.799 1.00 60.81 85 TYR A O 1
ATOM 705 N N . ASN A 1 86 ? 6.748 16.982 -12.046 1.00 61.59 86 ASN A N 1
ATOM 706 C CA . ASN A 1 86 ? 7.262 17.097 -13.422 1.00 61.59 86 ASN A CA 1
ATOM 707 C C . ASN A 1 86 ? 8.745 16.693 -13.528 1.00 61.59 86 ASN A C 1
ATOM 709 O O . ASN A 1 86 ? 9.165 16.076 -14.502 1.00 61.59 86 ASN A O 1
ATOM 713 N N . TRP A 1 87 ? 9.526 16.940 -12.476 1.00 64.06 87 TRP A N 1
ATOM 714 C CA . TRP A 1 87 ? 10.927 16.525 -12.410 1.00 64.06 87 TRP A CA 1
ATOM 715 C C . TRP A 1 87 ? 11.123 14.998 -12.365 1.00 64.06 87 TRP A C 1
ATOM 717 O O . TRP A 1 87 ? 12.207 14.534 -12.705 1.00 64.06 87 TRP A O 1
ATOM 727 N N . LEU A 1 88 ? 10.123 14.202 -11.958 1.00 67.69 88 LEU A N 1
ATOM 728 C CA . LEU A 1 88 ? 10.175 12.733 -12.041 1.00 67.69 88 LEU A CA 1
ATOM 729 C C . LEU A 1 88 ? 9.926 12.239 -13.467 1.00 67.69 88 LEU A C 1
ATOM 731 O O . LEU A 1 88 ? 10.543 11.252 -13.871 1.00 67.69 88 LEU A O 1
ATOM 735 N N . ALA A 1 89 ? 9.083 12.942 -14.230 1.00 61.44 89 ALA A N 1
ATOM 736 C CA . ALA A 1 89 ? 8.900 12.679 -15.655 1.00 61.44 89 ALA A CA 1
ATOM 737 C C . ALA A 1 89 ? 10.189 12.978 -16.446 1.00 61.44 89 ALA A C 1
ATOM 739 O O . ALA A 1 89 ? 10.539 12.243 -17.361 1.00 61.44 89 ALA A O 1
ATOM 740 N N . GLU A 1 90 ? 10.942 14.009 -16.050 1.00 59.09 90 GLU A N 1
ATOM 741 C CA . GLU A 1 90 ? 12.233 14.356 -16.665 1.00 59.09 90 GLU A CA 1
ATOM 742 C C . GLU A 1 90 ? 13.412 13.515 -16.131 1.00 59.09 90 GLU A C 1
ATOM 744 O O . GLU A 1 90 ? 14.362 13.223 -16.858 1.00 59.09 90 GLU A O 1
ATOM 749 N N . GLY A 1 91 ? 13.376 13.149 -14.845 1.00 58.31 91 GLY A N 1
ATOM 750 C CA . GLY A 1 91 ? 14.513 12.614 -14.088 1.00 58.31 91 GLY A CA 1
ATOM 751 C C . GLY A 1 91 ? 14.505 11.106 -13.835 1.00 58.31 91 GLY A C 1
ATOM 752 O O . GLY A 1 91 ? 15.512 10.589 -13.348 1.00 58.31 91 GLY A O 1
ATOM 753 N N . ASN A 1 92 ? 13.422 10.406 -14.203 1.00 73.44 92 ASN A N 1
ATOM 754 C CA . ASN A 1 92 ? 13.175 8.983 -13.947 1.00 73.44 92 ASN A CA 1
ATOM 755 C C . ASN A 1 92 ? 12.977 8.665 -12.447 1.00 73.44 92 ASN A C 1
ATOM 757 O O . ASN A 1 92 ? 13.696 9.147 -11.576 1.00 73.44 92 ASN A O 1
ATOM 761 N N . CYS A 1 93 ? 12.036 7.770 -12.127 1.00 80.50 93 CYS A N 1
ATOM 762 C CA . CYS A 1 93 ? 11.781 7.298 -10.756 1.00 80.50 93 CYS A CA 1
ATOM 763 C C . CYS A 1 93 ? 13.018 6.676 -10.073 1.00 80.50 93 CYS A C 1
ATOM 765 O O . CYS A 1 93 ? 13.090 6.560 -8.848 1.00 80.50 93 CYS A O 1
ATOM 767 N N . PHE A 1 94 ? 14.006 6.247 -10.860 1.00 81.69 94 PHE A N 1
ATOM 768 C CA . PHE A 1 94 ? 15.220 5.595 -10.382 1.00 81.69 94 PHE A CA 1
ATOM 769 C C . PHE A 1 94 ? 16.453 6.467 -10.624 1.00 81.69 94 PHE A C 1
ATOM 771 O O . PHE A 1 94 ? 17.126 6.332 -11.649 1.00 81.69 94 PHE A O 1
ATOM 778 N N . GLY A 1 95 ? 16.788 7.303 -9.643 1.00 74.31 95 GLY A N 1
ATOM 779 C CA . GLY A 1 95 ? 18.029 8.068 -9.628 1.00 74.31 95 GLY A CA 1
ATOM 780 C C . GLY A 1 95 ? 19.278 7.196 -9.423 1.00 74.31 95 GLY A C 1
ATOM 781 O O . GLY A 1 95 ? 19.215 6.009 -9.088 1.00 74.31 95 GLY A O 1
ATOM 782 N N . LYS A 1 96 ? 20.461 7.812 -9.562 1.00 71.00 96 LYS A N 1
ATOM 783 C CA . LYS A 1 96 ? 21.782 7.145 -9.485 1.00 71.00 96 LYS A CA 1
ATOM 784 C C . LYS A 1 96 ? 22.000 6.325 -8.200 1.00 71.00 96 LYS A C 1
ATOM 786 O O . LYS A 1 96 ? 22.751 5.354 -8.221 1.00 71.00 96 LYS A O 1
ATOM 791 N N . ASN A 1 97 ? 21.339 6.700 -7.101 1.00 74.25 97 ASN A N 1
ATOM 792 C CA . ASN A 1 97 ? 21.556 6.129 -5.767 1.00 74.25 97 ASN A CA 1
ATOM 793 C C . ASN A 1 97 ? 20.331 5.426 -5.156 1.00 74.25 97 ASN A C 1
ATOM 795 O O . ASN A 1 97 ? 20.411 4.941 -4.025 1.00 74.25 97 ASN A O 1
ATOM 799 N N . GLY A 1 98 ? 19.205 5.332 -5.866 1.00 81.88 98 GLY A N 1
ATOM 800 C CA . GLY A 1 98 ? 18.000 4.711 -5.320 1.00 81.88 98 GLY A CA 1
ATOM 801 C C . GLY A 1 98 ? 16.717 5.196 -5.974 1.00 81.88 98 GLY A C 1
ATOM 802 O O . GLY A 1 98 ? 16.743 5.811 -7.034 1.00 81.88 98 GLY A O 1
ATOM 803 N N . LEU A 1 99 ? 15.597 4.892 -5.322 1.00 87.31 99 LEU A N 1
ATOM 804 C CA . LEU A 1 99 ? 14.298 5.417 -5.723 1.00 87.31 99 LEU A CA 1
ATOM 805 C C . LEU A 1 99 ? 14.220 6.902 -5.355 1.00 87.31 99 LEU A C 1
ATOM 807 O O . LEU A 1 99 ? 14.714 7.299 -4.295 1.00 87.31 99 LEU A O 1
ATOM 811 N N . GLU A 1 100 ? 13.629 7.716 -6.213 1.00 88.56 100 GLU A N 1
ATOM 812 C CA . GLU A 1 100 ? 13.317 9.102 -5.880 1.00 88.56 100 GLU A CA 1
ATOM 813 C C . GLU A 1 100 ? 12.071 9.171 -4.965 1.00 88.56 100 GLU A C 1
ATOM 815 O O . GLU A 1 100 ? 11.172 8.338 -5.080 1.00 88.56 100 GLU A O 1
ATOM 820 N N . PRO A 1 101 ? 11.985 10.112 -4.012 1.00 86.31 101 PRO A N 1
ATOM 821 C CA . PRO A 1 101 ? 10.773 10.286 -3.209 1.00 86.31 101 PRO A CA 1
ATOM 822 C C . PRO A 1 101 ? 9.572 10.699 -4.076 1.00 86.31 101 PRO A C 1
ATOM 824 O O . PRO A 1 101 ? 9.722 11.506 -4.992 1.00 86.31 101 PRO A O 1
ATOM 827 N N . GLY A 1 102 ? 8.381 10.187 -3.764 1.00 86.81 102 GLY A N 1
ATOM 828 C CA . GLY A 1 102 ? 7.142 10.445 -4.501 1.00 86.81 102 GLY A CA 1
ATOM 829 C C . GLY A 1 102 ? 6.879 9.508 -5.681 1.00 86.81 102 GLY A C 1
ATOM 830 O O . GLY A 1 102 ? 5.861 9.657 -6.357 1.00 86.81 102 GLY A O 1
ATOM 831 N N . CYS A 1 103 ? 7.757 8.534 -5.932 1.00 88.25 103 CYS A N 1
ATOM 832 C CA . CYS A 1 103 ? 7.608 7.592 -7.039 1.00 88.25 103 CYS A CA 1
ATOM 833 C C . CYS A 1 103 ? 6.348 6.737 -6.929 1.00 88.25 103 CYS A C 1
ATOM 835 O O . CYS A 1 103 ? 5.729 6.464 -7.952 1.00 88.25 103 CYS A O 1
ATOM 837 N N . GLY A 1 104 ? 5.956 6.314 -5.724 1.00 90.88 104 GLY A N 1
ATOM 838 C CA . GLY A 1 104 ? 4.754 5.506 -5.518 1.00 90.88 104 GLY A CA 1
ATOM 839 C C . GLY A 1 104 ? 3.500 6.205 -6.045 1.00 90.88 104 GLY A C 1
ATOM 840 O O . GLY A 1 104 ? 2.786 5.648 -6.873 1.00 90.88 104 GLY A O 1
ATOM 841 N N . GLN A 1 105 ? 3.279 7.453 -5.625 1.00 89.44 105 GLN A N 1
ATOM 842 C CA . GLN A 1 105 ? 2.122 8.248 -6.052 1.00 89.44 105 GLN A CA 1
ATOM 843 C C . GLN A 1 105 ? 2.207 8.652 -7.528 1.00 89.44 105 GLN A C 1
ATOM 845 O O . GLN A 1 105 ? 1.208 8.587 -8.240 1.00 89.44 105 GLN A O 1
ATOM 850 N N . PHE A 1 106 ? 3.398 9.032 -8.004 1.00 88.44 106 PHE A N 1
ATOM 851 C CA . PHE A 1 106 ? 3.609 9.396 -9.405 1.00 88.44 106 PHE A CA 1
ATOM 852 C C . PHE A 1 106 ? 3.328 8.224 -10.355 1.00 88.44 106 PHE A C 1
ATOM 854 O O . PHE A 1 106 ? 2.592 8.380 -11.328 1.00 88.44 106 PHE A O 1
ATOM 861 N N . LEU A 1 107 ? 3.856 7.034 -10.055 1.00 90.50 107 LEU A N 1
ATOM 862 C CA . LEU A 1 107 ? 3.608 5.840 -10.863 1.00 90.50 107 LEU A CA 1
ATOM 863 C C . LEU A 1 107 ? 2.154 5.366 -10.771 1.00 90.50 107 LEU A C 1
ATOM 865 O O . LEU A 1 107 ? 1.653 4.811 -11.745 1.00 90.50 107 LEU A O 1
ATOM 869 N N . ASP A 1 108 ? 1.465 5.599 -9.648 1.00 92.00 108 ASP A N 1
ATOM 870 C CA . ASP A 1 108 ? 0.036 5.279 -9.517 1.00 92.00 108 ASP A CA 1
ATOM 871 C C . ASP A 1 108 ? -0.801 6.141 -10.453 1.00 92.00 108 ASP A C 1
ATOM 873 O O . ASP A 1 108 ? -1.631 5.617 -11.199 1.00 92.00 108 ASP A O 1
ATOM 877 N N . TRP A 1 109 ? -0.501 7.440 -10.483 1.00 88.44 109 TRP A N 1
ATOM 878 C CA . TRP A 1 109 ? -1.114 8.379 -11.410 1.00 88.44 109 TRP A CA 1
ATOM 879 C C . TRP A 1 109 ? -0.806 8.027 -12.870 1.00 88.44 109 TRP A C 1
ATOM 881 O O . TRP A 1 109 ? -1.726 7.994 -13.689 1.00 88.44 109 TRP A O 1
ATOM 891 N N . MET A 1 110 ? 0.454 7.707 -13.199 1.00 87.31 110 MET A N 1
ATOM 892 C CA . MET A 1 110 ? 0.826 7.282 -14.553 1.00 87.31 110 MET A CA 1
ATOM 893 C C . MET A 1 110 ? 0.073 6.019 -14.964 1.00 87.31 110 MET A C 1
ATOM 895 O O . MET A 1 110 ? -0.459 5.964 -16.062 1.00 87.31 110 MET A O 1
ATOM 899 N N . ASP A 1 111 ? -0.016 5.009 -14.100 1.00 90.69 111 ASP A N 1
ATOM 900 C CA . ASP A 1 111 ? -0.717 3.764 -14.428 1.00 90.69 111 ASP A CA 1
ATOM 901 C C . ASP A 1 111 ? -2.235 3.959 -14.597 1.00 90.69 111 ASP A C 1
ATOM 903 O O . ASP A 1 111 ? -2.874 3.223 -15.348 1.00 90.69 111 ASP A O 1
ATOM 907 N N . GLU A 1 112 ? -2.824 4.960 -13.935 1.00 89.38 112 GLU A N 1
ATOM 908 C CA . GLU A 1 112 ? -4.244 5.310 -14.068 1.00 89.38 112 GLU A CA 1
ATOM 909 C C . GLU A 1 112 ? -4.522 6.085 -15.358 1.00 89.38 112 GLU A C 1
ATOM 911 O O . GLU A 1 112 ? -5.551 5.866 -15.992 1.00 89.38 112 GLU A O 1
ATOM 916 N N . ASN A 1 113 ? -3.597 6.963 -15.751 1.00 84.62 113 ASN A N 1
ATOM 917 C CA . ASN A 1 113 ? -3.792 7.931 -16.831 1.00 84.62 113 ASN A CA 1
ATOM 918 C C . ASN A 1 113 ? -2.966 7.628 -18.094 1.00 84.62 113 ASN A C 1
ATOM 920 O O . ASN A 1 113 ? -2.969 8.435 -19.022 1.00 84.62 113 ASN A O 1
ATOM 924 N N . ALA A 1 114 ? -2.253 6.498 -18.144 1.00 77.06 114 ALA A N 1
ATOM 925 C CA . ALA A 1 114 ? -1.389 6.145 -19.266 1.00 77.06 114 ALA A CA 1
ATOM 926 C C . ALA A 1 114 ? -2.179 6.061 -20.579 1.00 77.06 114 ALA A C 1
ATOM 928 O O . ALA A 1 114 ? -3.058 5.211 -20.748 1.00 77.06 114 ALA A O 1
ATOM 929 N N . ASP A 1 115 ? -1.804 6.900 -21.540 1.00 77.00 115 ASP A N 1
ATOM 930 C CA . ASP A 1 115 ? -2.184 6.738 -22.936 1.00 77.00 115 ASP A CA 1
ATOM 931 C C . ASP A 1 115 ? -1.338 5.641 -23.617 1.00 77.00 115 ASP A C 1
ATOM 933 O O . ASP A 1 115 ? -0.373 5.106 -23.061 1.00 77.00 115 ASP A O 1
ATOM 937 N N . THR A 1 116 ? -1.678 5.281 -24.857 1.00 66.31 116 THR A N 1
ATOM 938 C CA . THR A 1 116 ? -0.954 4.235 -25.602 1.00 66.31 116 THR A CA 1
ATOM 939 C C . THR A 1 116 ? 0.539 4.528 -25.787 1.00 66.31 116 THR A C 1
ATOM 941 O O . THR A 1 116 ? 1.312 3.587 -25.955 1.00 66.31 116 THR A O 1
ATOM 944 N N . GLY A 1 117 ? 0.954 5.802 -25.764 1.00 66.94 117 GLY A N 1
ATOM 945 C CA . GLY A 1 117 ? 2.354 6.210 -25.918 1.00 66.94 117 GLY A CA 1
ATOM 946 C C . GLY A 1 117 ? 3.173 6.057 -24.635 1.00 66.94 117 GLY A C 1
ATOM 947 O O . GLY A 1 117 ? 4.293 5.554 -24.681 1.00 66.94 117 GLY A O 1
ATOM 948 N N . SER A 1 118 ? 2.599 6.428 -23.491 1.00 75.12 118 SER A N 1
ATOM 949 C CA . SER A 1 118 ? 3.246 6.364 -22.172 1.00 75.12 118 SER A CA 1
ATOM 950 C C . SER A 1 118 ? 3.187 4.977 -21.524 1.00 75.12 118 SER A C 1
ATOM 952 O O . SER A 1 118 ? 4.019 4.653 -20.675 1.00 75.12 118 SER A O 1
ATOM 954 N N . ARG A 1 119 ? 2.261 4.109 -21.961 1.00 82.69 119 ARG A N 1
ATOM 955 C CA . ARG A 1 119 ? 2.032 2.790 -21.349 1.00 82.69 119 ARG A CA 1
ATOM 956 C C . ARG A 1 119 ? 3.288 1.933 -21.235 1.00 82.69 119 ARG A C 1
ATOM 958 O O . ARG A 1 119 ? 3.528 1.343 -20.187 1.00 82.69 119 ARG A O 1
ATOM 965 N N . ARG A 1 120 ? 4.101 1.878 -22.294 1.00 84.50 120 ARG A N 1
ATOM 966 C CA . ARG A 1 120 ? 5.332 1.076 -22.303 1.00 84.50 120 ARG A CA 1
ATOM 967 C C . ARG A 1 120 ? 6.326 1.551 -21.243 1.00 84.50 120 ARG A C 1
ATOM 969 O O . ARG A 1 120 ? 6.930 0.728 -20.564 1.00 84.50 120 ARG A O 1
ATOM 976 N N . GLU A 1 121 ? 6.488 2.861 -21.097 1.00 84.06 121 GLU A N 1
ATOM 977 C CA . GLU A 1 121 ? 7.386 3.435 -20.097 1.00 84.06 121 GLU A CA 1
ATOM 978 C C . GLU A 1 121 ? 6.890 3.134 -18.679 1.00 84.06 121 GLU A C 1
ATOM 980 O O . GLU A 1 121 ? 7.659 2.666 -17.837 1.00 84.06 121 GLU A O 1
ATOM 985 N N . THR A 1 122 ? 5.589 3.307 -18.427 1.00 87.75 122 THR A N 1
ATOM 986 C CA . THR A 1 122 ? 4.977 2.940 -17.145 1.00 87.75 122 THR A CA 1
ATOM 987 C C . THR A 1 122 ? 5.178 1.457 -16.829 1.00 87.75 122 THR A C 1
ATOM 989 O O . THR A 1 122 ? 5.526 1.113 -15.700 1.00 87.75 122 THR A O 1
ATOM 992 N N . ASP A 1 123 ? 5.021 0.572 -17.817 1.00 89.56 123 ASP A N 1
ATOM 993 C CA . ASP A 1 123 ? 5.226 -0.871 -17.657 1.00 89.56 123 ASP A CA 1
ATOM 994 C C . ASP A 1 123 ? 6.670 -1.198 -17.258 1.00 89.56 123 ASP A C 1
ATOM 996 O O . ASP A 1 123 ? 6.901 -1.949 -16.308 1.00 89.56 123 ASP A O 1
ATOM 1000 N N . GLU A 1 124 ? 7.647 -0.595 -17.938 1.00 88.75 124 GLU A N 1
ATOM 1001 C CA . GLU A 1 124 ? 9.069 -0.786 -17.646 1.00 88.75 124 GLU A CA 1
ATOM 1002 C C . GLU A 1 124 ? 9.431 -0.295 -16.230 1.00 88.75 124 GLU A C 1
ATOM 1004 O O . GLU A 1 124 ? 10.175 -0.971 -15.506 1.00 88.75 124 GLU A O 1
ATOM 1009 N N . LEU A 1 125 ? 8.872 0.839 -15.794 1.00 90.56 125 LEU A N 1
ATOM 1010 C CA . LEU A 1 125 ? 9.092 1.388 -14.452 1.00 90.56 125 LEU A CA 1
ATOM 1011 C C . LEU A 1 125 ? 8.455 0.527 -13.354 1.00 90.56 125 LEU A C 1
ATOM 1013 O O . LEU A 1 125 ? 9.114 0.235 -12.349 1.00 90.56 125 LEU A O 1
ATOM 1017 N N . LEU A 1 126 ? 7.213 0.076 -13.551 1.00 93.38 126 LEU A N 1
ATOM 1018 C CA . LEU A 1 126 ? 6.509 -0.796 -12.608 1.00 93.38 126 LEU A CA 1
ATOM 1019 C C . LEU A 1 126 ? 7.211 -2.147 -12.454 1.00 93.38 126 LEU A C 1
ATOM 1021 O O . LEU A 1 126 ? 7.436 -2.598 -11.330 1.00 93.38 126 LEU A O 1
ATOM 1025 N N . GLU A 1 127 ? 7.626 -2.769 -13.560 1.00 92.94 127 GLU A N 1
ATOM 1026 C CA . GLU A 1 127 ? 8.380 -4.027 -13.548 1.00 92.94 127 GLU A CA 1
ATOM 1027 C C . GLU A 1 127 ? 9.724 -3.875 -12.827 1.00 92.94 127 GLU A C 1
ATOM 1029 O O . GLU A 1 127 ? 10.110 -4.720 -12.014 1.00 92.94 127 GLU A O 1
ATOM 1034 N N . LYS A 1 128 ? 10.443 -2.774 -13.069 1.00 90.81 128 LYS A N 1
ATOM 1035 C CA . LYS A 1 128 ? 11.707 -2.488 -12.379 1.00 90.81 128 LYS A CA 1
ATOM 10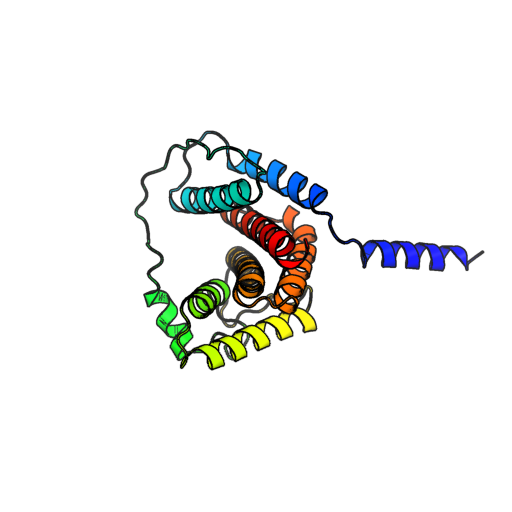36 C C . LYS A 1 128 ? 11.501 -2.313 -10.873 1.00 90.81 128 LYS A C 1
ATOM 1038 O O . LYS A 1 128 ? 12.293 -2.848 -10.089 1.00 90.81 128 LYS A O 1
ATOM 1043 N N . LEU A 1 129 ? 10.445 -1.606 -10.465 1.00 92.56 129 LEU A N 1
ATOM 1044 C CA . LEU A 1 129 ? 10.108 -1.410 -9.055 1.00 92.56 129 LEU A CA 1
ATOM 1045 C C . LEU A 1 129 ? 9.753 -2.739 -8.385 1.00 92.56 129 LEU A C 1
ATOM 1047 O O . LEU A 1 129 ? 10.303 -3.062 -7.330 1.00 92.56 129 LEU A O 1
ATOM 1051 N N . MET A 1 130 ? 8.900 -3.536 -9.030 1.00 94.56 130 MET A N 1
ATOM 1052 C CA . MET A 1 130 ? 8.478 -4.849 -8.545 1.00 94.56 130 MET A CA 1
ATOM 1053 C C . MET A 1 130 ? 9.684 -5.771 -8.348 1.00 94.56 130 MET A C 1
ATOM 1055 O O . MET A 1 130 ? 9.901 -6.278 -7.247 1.00 94.56 130 MET A O 1
ATOM 1059 N N . ARG A 1 131 ? 10.556 -5.893 -9.358 1.00 91.25 131 ARG A N 1
ATOM 1060 C CA . ARG A 1 131 ? 11.790 -6.692 -9.265 1.00 91.25 131 ARG A CA 1
ATOM 1061 C C . ARG A 1 131 ? 12.701 -6.226 -8.135 1.00 91.25 131 ARG A C 1
ATOM 1063 O O . ARG A 1 131 ? 13.297 -7.048 -7.439 1.00 91.25 131 ARG A O 1
ATOM 1070 N N . GLN A 1 132 ? 12.824 -4.916 -7.922 1.00 89.94 132 GLN A N 1
ATOM 1071 C CA . GLN A 1 132 ? 13.616 -4.389 -6.813 1.00 89.94 132 GLN A CA 1
ATOM 1072 C C . GLN A 1 132 ? 13.069 -4.854 -5.458 1.00 89.94 132 GLN A C 1
ATOM 1074 O O . GLN A 1 132 ? 13.861 -5.192 -4.571 1.00 89.94 132 GLN A O 1
ATOM 1079 N N . VAL A 1 133 ? 11.745 -4.878 -5.298 1.00 91.56 133 VAL A N 1
ATOM 1080 C CA . VAL A 1 133 ? 11.088 -5.378 -4.087 1.00 91.56 133 VAL A CA 1
ATOM 1081 C C . VAL A 1 133 ? 11.283 -6.884 -3.934 1.00 91.56 133 VAL A C 1
ATOM 1083 O O . VAL A 1 133 ? 11.692 -7.337 -2.866 1.00 91.56 133 VAL A O 1
ATOM 1086 N N . GLU A 1 134 ? 11.091 -7.663 -4.996 1.00 89.12 134 GLU A N 1
ATOM 1087 C CA . GLU A 1 134 ? 11.241 -9.122 -4.961 1.00 89.12 134 GLU A CA 1
ATOM 1088 C C . GLU A 1 134 ? 12.670 -9.573 -4.624 1.00 89.12 134 GLU A C 1
ATOM 1090 O O . GLU A 1 134 ? 12.863 -10.493 -3.823 1.00 89.12 134 GLU A O 1
ATOM 1095 N N . VAL A 1 135 ? 13.678 -8.900 -5.188 1.00 88.25 135 VAL A N 1
ATOM 1096 C CA . VAL A 1 135 ? 15.094 -9.231 -4.971 1.00 88.25 135 VAL A CA 1
ATOM 1097 C C . VAL A 1 135 ? 15.565 -8.787 -3.587 1.00 88.25 135 VAL A C 1
ATOM 1099 O O . VAL A 1 135 ? 16.243 -9.543 -2.890 1.00 88.25 135 VAL A O 1
ATOM 1102 N N . LYS A 1 136 ? 15.236 -7.557 -3.168 1.00 86.69 136 LYS A N 1
ATOM 1103 C CA . LYS A 1 136 ? 15.753 -6.990 -1.908 1.00 86.69 136 LYS A CA 1
ATOM 1104 C C . LYS A 1 136 ? 14.895 -7.342 -0.688 1.00 86.69 136 LYS A C 1
ATOM 1106 O O . LYS A 1 136 ? 15.383 -7.210 0.437 1.00 86.69 136 LYS A O 1
ATOM 1111 N N . ARG A 1 137 ? 13.659 -7.804 -0.890 1.00 87.00 137 ARG A N 1
ATOM 1112 C CA . ARG A 1 137 ? 12.699 -8.210 0.148 1.00 87.00 137 ARG A CA 1
ATOM 1113 C C . ARG A 1 137 ? 12.530 -7.149 1.242 1.00 87.00 137 ARG A C 1
ATOM 1115 O O . ARG A 1 137 ? 12.381 -5.975 0.930 1.00 87.00 137 ARG A O 1
ATOM 1122 N N . GLU A 1 138 ? 12.665 -7.514 2.517 1.00 85.25 138 GLU A N 1
ATOM 1123 C CA . GLU A 1 138 ? 12.591 -6.600 3.671 1.00 85.25 138 GLU A CA 1
ATOM 1124 C C . GLU A 1 138 ? 13.584 -5.417 3.597 1.00 85.25 138 GLU A C 1
ATOM 1126 O O . GLU A 1 138 ? 13.400 -4.399 4.269 1.00 85.25 138 GLU A O 1
ATOM 1131 N N . LYS A 1 139 ? 14.655 -5.531 2.792 1.00 84.62 139 LYS A N 1
ATOM 1132 C CA . LYS A 1 139 ? 15.643 -4.462 2.552 1.00 84.62 139 LYS A CA 1
ATOM 1133 C C . LYS A 1 139 ? 15.287 -3.561 1.366 1.00 84.62 139 LYS A C 1
ATOM 1135 O O . LYS A 1 139 ? 16.019 -2.604 1.096 1.00 84.62 139 LYS A O 1
ATOM 1140 N N . ALA A 1 140 ? 14.216 -3.861 0.636 1.00 84.00 140 ALA A N 1
ATOM 1141 C CA . ALA A 1 140 ? 13.722 -3.013 -0.434 1.00 84.00 140 ALA A CA 1
ATOM 1142 C C . ALA A 1 140 ? 13.303 -1.648 0.120 1.00 84.00 140 ALA A C 1
ATOM 1144 O O . ALA A 1 140 ? 12.876 -1.535 1.267 1.00 84.00 140 ALA A O 1
ATOM 1145 N N . LEU A 1 141 ? 13.451 -0.613 -0.712 1.00 84.75 141 LEU A N 1
ATOM 1146 C CA . LEU A 1 141 ? 12.955 0.738 -0.419 1.00 84.75 141 LEU A CA 1
ATOM 1147 C C . LEU A 1 141 ? 13.505 1.343 0.891 1.00 84.75 141 LEU A C 1
ATOM 1149 O O . LEU A 1 141 ? 12.874 2.191 1.504 1.00 84.75 141 LEU A O 1
ATOM 1153 N N . ARG A 1 142 ? 14.695 0.904 1.330 1.00 83.12 142 ARG A N 1
ATOM 1154 C CA . ARG A 1 142 ? 15.439 1.498 2.460 1.00 83.12 142 ARG A CA 1
ATOM 1155 C C . ARG A 1 142 ? 16.464 2.551 2.034 1.00 83.12 142 ARG A C 1
ATOM 1157 O O . ARG A 1 142 ? 17.098 3.166 2.882 1.00 83.12 142 ARG A O 1
ATOM 1164 N N . LYS A 1 143 ? 16.709 2.686 0.728 1.00 84.00 143 LYS A N 1
ATOM 1165 C CA . LYS A 1 143 ? 17.656 3.646 0.155 1.00 84.00 143 LYS A CA 1
ATOM 1166 C C . LYS A 1 143 ? 16.944 4.470 -0.900 1.00 84.00 143 LYS A C 1
ATOM 1168 O O . LYS A 1 143 ? 16.409 3.904 -1.857 1.00 84.00 143 LYS A O 1
ATOM 1173 N N . PHE A 1 144 ? 17.001 5.776 -0.713 1.00 87.38 144 PHE A N 1
ATOM 1174 C CA . PHE A 1 144 ? 16.449 6.767 -1.616 1.00 87.38 144 PHE A CA 1
ATOM 1175 C C . PHE A 1 144 ? 17.586 7.558 -2.245 1.00 87.38 144 PHE A C 1
ATOM 1177 O O . PHE A 1 144 ? 18.675 7.657 -1.676 1.00 87.38 144 PHE A O 1
ATOM 1184 N N . ALA A 1 145 ? 17.347 8.074 -3.446 1.00 85.94 145 ALA A N 1
ATOM 1185 C CA . ALA A 1 145 ? 18.333 8.866 -4.168 1.00 85.94 145 ALA A CA 1
ATOM 1186 C C . ALA A 1 145 ? 18.677 10.176 -3.435 1.00 85.94 145 ALA A C 1
ATOM 1188 O O . ALA A 1 145 ? 19.799 10.668 -3.556 1.00 85.94 145 ALA A O 1
ATOM 1189 N N . ARG A 1 146 ? 17.735 10.684 -2.630 1.00 84.81 146 ARG A N 1
ATOM 1190 C CA . ARG A 1 146 ? 17.870 11.858 -1.763 1.00 84.81 146 ARG A CA 1
ATOM 1191 C C . ARG A 1 146 ? 17.678 11.463 -0.304 1.00 84.81 146 ARG A C 1
ATOM 1193 O O . ARG A 1 146 ? 16.980 10.494 0.000 1.00 84.81 146 ARG A O 1
ATOM 1200 N N . GLU A 1 147 ? 18.286 12.226 0.595 1.00 87.12 147 GLU A N 1
ATOM 1201 C CA . GLU A 1 147 ? 18.062 12.060 2.026 1.00 87.12 147 GLU A CA 1
ATOM 1202 C C . GLU A 1 147 ? 16.636 12.501 2.375 1.00 87.12 147 GLU A C 1
ATOM 1204 O O . GLU A 1 147 ? 16.245 13.639 2.124 1.00 87.12 147 GLU A O 1
ATOM 1209 N N . ILE A 1 148 ? 15.851 11.572 2.921 1.00 88.88 148 ILE A N 1
ATOM 1210 C CA . ILE A 1 148 ? 14.478 11.809 3.368 1.00 88.88 148 ILE A CA 1
ATOM 1211 C C . ILE A 1 148 ? 14.272 11.249 4.769 1.00 88.88 148 ILE A C 1
ATOM 1213 O O . ILE A 1 148 ? 14.932 10.282 5.175 1.00 88.88 148 ILE A O 1
ATOM 1217 N N . SER A 1 149 ? 13.338 11.850 5.506 1.00 89.81 149 SER A N 1
ATOM 1218 C CA . SER A 1 149 ? 13.056 11.462 6.886 1.00 89.81 149 SER A CA 1
ATOM 1219 C C . SER A 1 149 ? 12.553 10.017 6.963 1.00 89.81 149 SER A C 1
ATOM 1221 O O . SER A 1 149 ? 11.964 9.489 6.020 1.00 89.81 149 SER A O 1
ATOM 1223 N N . ALA A 1 150 ? 12.740 9.358 8.109 1.00 87.75 150 ALA A N 1
ATOM 1224 C CA . ALA A 1 150 ? 12.230 7.999 8.315 1.00 87.75 150 ALA A CA 1
ATOM 1225 C C . ALA A 1 150 ? 10.704 7.900 8.118 1.00 87.75 150 ALA A C 1
ATOM 1227 O O . ALA A 1 150 ? 10.202 6.852 7.715 1.00 87.75 150 ALA A O 1
ATOM 1228 N N . GLU A 1 151 ? 9.986 8.993 8.387 1.00 88.44 151 GLU A N 1
ATOM 1229 C CA . GLU A 1 151 ? 8.550 9.116 8.150 1.00 88.44 151 GLU A CA 1
ATOM 1230 C C . GLU A 1 151 ? 8.229 9.116 6.652 1.00 88.44 151 GLU A C 1
ATOM 1232 O O . GLU A 1 151 ? 7.434 8.303 6.195 1.00 88.44 151 GLU A O 1
ATOM 1237 N N . GLN A 1 152 ? 8.923 9.935 5.859 1.00 89.19 152 GLN A N 1
ATOM 1238 C CA . GLN A 1 152 ? 8.761 9.955 4.402 1.00 89.19 152 GLN A CA 1
ATOM 1239 C C . GLN A 1 152 ? 9.115 8.603 3.773 1.00 89.19 152 GLN A C 1
ATOM 1241 O O . GLN A 1 152 ? 8.392 8.117 2.911 1.00 89.19 152 GLN A O 1
ATOM 1246 N N . GLN A 1 153 ? 10.172 7.939 4.255 1.00 90.19 153 GLN A N 1
ATOM 1247 C CA . GLN A 1 153 ? 10.520 6.583 3.811 1.00 90.19 153 GLN A CA 1
ATOM 1248 C C . GLN A 1 153 ? 9.423 5.563 4.133 1.00 90.19 153 GLN A C 1
ATOM 1250 O O . GLN A 1 153 ? 9.277 4.557 3.441 1.00 90.19 153 GLN A O 1
ATOM 1255 N N . TRP A 1 154 ? 8.695 5.757 5.234 1.00 90.75 154 TRP A N 1
ATOM 1256 C CA . TRP A 1 154 ? 7.569 4.906 5.594 1.00 90.75 154 TRP A CA 1
ATOM 1257 C C . TRP A 1 154 ? 6.357 5.169 4.697 1.00 90.75 154 TRP A C 1
ATOM 1259 O O . TRP A 1 154 ? 5.786 4.220 4.160 1.00 90.75 154 TRP A O 1
ATOM 1269 N N . MET A 1 155 ? 6.005 6.441 4.500 1.00 91.31 155 MET A N 1
ATOM 1270 C CA . MET A 1 155 ? 4.912 6.853 3.616 1.00 91.31 155 MET A CA 1
ATOM 1271 C C . MET A 1 155 ? 5.127 6.329 2.197 1.00 91.31 155 MET A C 1
ATOM 1273 O O . MET A 1 155 ? 4.253 5.659 1.660 1.00 91.31 155 MET A O 1
ATOM 1277 N N . GLU A 1 156 ? 6.333 6.494 1.653 1.00 92.25 156 GLU A N 1
ATOM 1278 C CA . GLU A 1 156 ? 6.687 6.030 0.309 1.00 92.25 156 GLU A CA 1
ATOM 1279 C C . GLU A 1 156 ? 6.549 4.508 0.159 1.00 92.25 156 GLU A C 1
ATOM 1281 O O . GLU A 1 156 ? 6.042 4.002 -0.839 1.00 92.25 156 GLU A O 1
ATOM 1286 N N . ARG A 1 157 ? 6.951 3.747 1.185 1.00 92.62 157 ARG A N 1
ATOM 1287 C CA . ARG A 1 157 ? 6.771 2.289 1.217 1.00 92.62 157 ARG A CA 1
ATOM 1288 C C . ARG A 1 157 ? 5.296 1.888 1.195 1.00 92.62 157 ARG A C 1
ATOM 1290 O O . ARG A 1 157 ? 4.947 0.918 0.522 1.00 92.62 157 ARG A O 1
ATOM 1297 N N . CYS A 1 158 ? 4.445 2.621 1.911 1.00 94.12 158 CYS A N 1
ATOM 1298 C CA . CYS A 1 158 ? 3.003 2.395 1.894 1.00 94.12 158 CYS A CA 1
ATOM 1299 C C . CYS A 1 158 ? 2.399 2.773 0.537 1.00 94.12 158 CYS A C 1
ATOM 1301 O O . CYS A 1 158 ? 1.626 1.992 -0.008 1.00 94.12 158 CYS A O 1
ATOM 1303 N N . ASP A 1 159 ? 2.798 3.908 -0.040 1.00 95.25 159 ASP A N 1
ATOM 1304 C CA . ASP A 1 159 ? 2.317 4.362 -1.348 1.00 95.25 159 ASP A CA 1
ATOM 1305 C C . ASP A 1 159 ? 2.681 3.371 -2.464 1.00 95.25 159 ASP A C 1
ATOM 1307 O O . ASP A 1 159 ? 1.856 3.092 -3.327 1.00 95.25 159 ASP A O 1
ATOM 1311 N N . ILE A 1 160 ? 3.860 2.743 -2.413 1.00 96.06 160 ILE A N 1
ATOM 1312 C CA . ILE A 1 160 ? 4.242 1.690 -3.371 1.00 96.06 160 ILE A CA 1
ATOM 1313 C C . ILE A 1 160 ? 3.422 0.404 -3.172 1.00 96.06 160 ILE A C 1
ATOM 1315 O O . ILE A 1 160 ? 3.071 -0.266 -4.142 1.00 96.06 160 ILE A O 1
ATOM 1319 N N . SER A 1 161 ? 3.082 0.052 -1.929 1.00 96.44 161 SER A N 1
ATOM 1320 C CA . SER A 1 161 ? 2.193 -1.087 -1.654 1.00 96.44 161 SER A CA 1
ATOM 1321 C C . SER A 1 161 ? 0.764 -0.839 -2.168 1.00 96.44 161 SER A C 1
ATOM 1323 O O . SER A 1 161 ? 0.147 -1.718 -2.781 1.00 96.44 161 SER A O 1
ATOM 1325 N N . ILE A 1 162 ? 0.261 0.388 -1.988 1.00 97.62 162 ILE A N 1
ATOM 1326 C CA . ILE A 1 162 ? -1.024 0.851 -2.533 1.00 97.62 162 ILE A CA 1
ATOM 1327 C C . ILE A 1 162 ? -0.997 0.797 -4.063 1.00 97.62 162 ILE A C 1
ATOM 1329 O O . ILE A 1 162 ? -1.888 0.190 -4.660 1.00 97.62 162 ILE A O 1
ATOM 1333 N N . LEU A 1 163 ? 0.051 1.352 -4.682 1.00 97.31 163 LEU A N 1
ATOM 1334 C CA . LEU A 1 163 ? 0.292 1.299 -6.123 1.00 97.31 163 LEU A CA 1
ATOM 1335 C C . LEU A 1 163 ? 0.179 -0.133 -6.644 1.00 97.31 163 LEU A C 1
ATOM 1337 O O . LEU A 1 163 ? -0.634 -0.404 -7.521 1.00 97.31 163 LEU A O 1
ATOM 1341 N N . PHE A 1 164 ? 0.939 -1.074 -6.082 1.00 98.25 164 PHE A N 1
ATOM 1342 C CA . PHE A 1 164 ? 0.910 -2.459 -6.548 1.00 98.25 164 PHE A CA 1
ATOM 1343 C C . PHE A 1 164 ? -0.457 -3.122 -6.372 1.00 98.25 164 PHE A C 1
ATOM 1345 O O . PHE A 1 164 ? -0.897 -3.847 -7.265 1.00 98.25 164 PHE A O 1
ATOM 1352 N N . SER A 1 165 ? -1.169 -2.830 -5.283 1.00 98.19 165 SER A N 1
ATOM 1353 C CA . SER A 1 165 ? -2.535 -3.326 -5.087 1.00 98.19 165 SER A CA 1
ATOM 1354 C C . SER A 1 165 ? -3.480 -2.808 -6.180 1.00 98.19 165 SER A C 1
ATOM 1356 O O . SER A 1 165 ? -4.228 -3.592 -6.772 1.00 98.19 165 SER A O 1
ATOM 1358 N N . ARG A 1 166 ? -3.413 -1.512 -6.508 1.00 97.56 166 ARG A N 1
ATOM 1359 C CA . ARG A 1 166 ? -4.232 -0.870 -7.552 1.00 97.56 166 ARG A CA 1
ATOM 1360 C C . ARG A 1 166 ? -3.858 -1.337 -8.955 1.00 97.56 166 ARG A C 1
ATOM 1362 O O . ARG A 1 166 ? -4.737 -1.695 -9.738 1.00 97.56 166 ARG A O 1
ATOM 1369 N N . THR A 1 167 ? -2.567 -1.393 -9.267 1.00 97.19 167 THR A N 1
ATOM 1370 C CA . THR A 1 167 ? -2.025 -1.907 -10.532 1.00 97.19 167 THR A CA 1
ATOM 1371 C C . THR A 1 167 ? -2.438 -3.356 -10.766 1.00 97.19 167 THR A C 1
ATOM 1373 O O . THR A 1 167 ? -2.867 -3.686 -11.871 1.00 97.19 167 THR A O 1
ATOM 1376 N N . ALA A 1 168 ? -2.415 -4.206 -9.734 1.00 97.50 168 ALA A N 1
ATOM 1377 C CA . ALA A 1 168 ? -2.893 -5.581 -9.847 1.00 97.50 168 ALA A CA 1
ATOM 1378 C C . ALA A 1 168 ? -4.351 -5.648 -10.326 1.00 97.50 168 ALA A C 1
ATOM 1380 O O . ALA A 1 168 ? -4.657 -6.425 -11.227 1.00 97.50 168 ALA A O 1
ATOM 1381 N N . ARG A 1 169 ? -5.242 -4.805 -9.780 1.00 96.12 169 ARG A N 1
ATOM 1382 C CA . ARG A 1 169 ? -6.658 -4.750 -10.194 1.00 96.12 169 ARG A CA 1
ATOM 1383 C C . ARG A 1 169 ? -6.829 -4.176 -11.594 1.00 96.12 169 ARG A C 1
ATOM 1385 O O . ARG A 1 169 ? -7.465 -4.811 -12.432 1.00 96.12 169 ARG A O 1
ATOM 1392 N N . ARG A 1 170 ? -6.205 -3.024 -11.874 1.00 95.00 170 ARG A N 1
ATOM 1393 C CA . ARG A 1 170 ? -6.261 -2.352 -13.188 1.00 95.00 170 ARG A CA 1
ATOM 1394 C C . ARG A 1 170 ? -5.804 -3.262 -14.324 1.00 95.00 170 ARG A C 1
ATOM 1396 O O . ARG A 1 170 ? -6.350 -3.201 -15.420 1.00 95.00 170 ARG A O 1
ATOM 1403 N N . ARG A 1 171 ? -4.795 -4.095 -14.066 1.00 93.50 171 ARG A N 1
ATOM 1404 C CA . ARG A 1 171 ? -4.128 -4.916 -15.086 1.00 93.50 171 ARG A CA 1
ATOM 1405 C C . ARG A 1 171 ? -4.463 -6.402 -15.010 1.00 93.50 171 ARG A C 1
ATOM 1407 O O . ARG A 1 171 ? -4.013 -7.153 -15.867 1.00 93.50 171 ARG A O 1
ATOM 1414 N N . LYS A 1 172 ? -5.219 -6.821 -13.990 1.00 95.06 172 LYS A N 1
ATOM 1415 C CA . LYS A 1 172 ? -5.479 -8.231 -13.656 1.00 95.06 172 LYS A CA 1
ATOM 1416 C C . LYS A 1 172 ? -4.189 -9.061 -13.544 1.00 95.06 172 LYS A C 1
ATOM 1418 O O . LYS A 1 172 ? -4.146 -10.217 -13.952 1.00 95.06 172 LYS A O 1
ATOM 1423 N N . ASP A 1 173 ? -3.136 -8.468 -12.979 1.00 95.31 173 ASP A N 1
ATOM 1424 C CA . ASP A 1 173 ? -1.823 -9.106 -12.834 1.00 95.31 173 ASP A CA 1
ATOM 1425 C C . ASP A 1 173 ? -1.512 -9.402 -11.361 1.00 95.31 173 ASP A C 1
ATOM 1427 O O . ASP A 1 173 ? -1.222 -8.514 -10.554 1.00 95.31 173 ASP A O 1
ATOM 1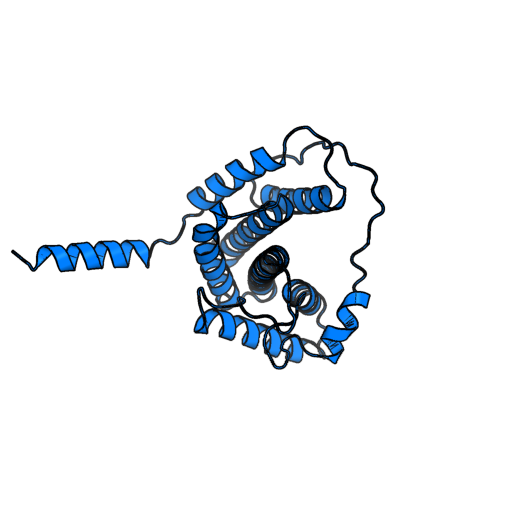431 N N . LEU A 1 174 ? -1.556 -10.692 -11.023 1.00 95.62 174 LEU A N 1
ATOM 1432 C CA . LEU A 1 174 ? -1.359 -11.196 -9.665 1.00 95.62 174 LEU A CA 1
ATOM 1433 C C . LEU A 1 174 ? 0.072 -11.021 -9.145 1.00 95.62 174 LEU A C 1
ATOM 1435 O O . LEU A 1 174 ? 0.280 -11.110 -7.933 1.00 95.62 174 LEU A O 1
ATOM 1439 N N . ARG A 1 175 ? 1.063 -10.764 -10.010 1.00 96.25 175 ARG A N 1
ATOM 1440 C CA . ARG A 1 175 ? 2.448 -10.542 -9.565 1.00 96.25 175 ARG A CA 1
ATOM 1441 C C . ARG A 1 175 ? 2.527 -9.306 -8.677 1.00 96.25 175 ARG A C 1
ATOM 1443 O O . ARG A 1 175 ? 3.068 -9.397 -7.579 1.00 96.25 175 ARG A O 1
ATOM 1450 N N . PHE A 1 176 ? 1.873 -8.214 -9.078 1.00 97.56 176 PHE A N 1
ATOM 1451 C CA . PHE A 1 176 ? 1.806 -6.993 -8.274 1.00 97.56 176 PHE A CA 1
ATOM 1452 C C . PHE A 1 176 ? 1.062 -7.211 -6.951 1.00 97.56 176 PHE A C 1
ATOM 1454 O O . PHE A 1 176 ? 1.542 -6.768 -5.908 1.00 97.56 176 PHE A O 1
ATOM 1461 N N . LEU A 1 177 ? -0.049 -7.960 -6.953 1.00 96.38 177 LEU A N 1
ATOM 1462 C CA . LEU A 1 177 ? -0.766 -8.285 -5.713 1.00 96.38 177 LEU A CA 1
ATOM 1463 C C . LEU A 1 177 ? 0.122 -9.090 -4.753 1.00 96.38 177 LEU A C 1
ATOM 1465 O O . LEU A 1 177 ? 0.221 -8.763 -3.574 1.00 96.38 177 LEU A O 1
ATOM 1469 N N . ASN A 1 178 ? 0.824 -10.106 -5.257 1.00 94.75 178 ASN A N 1
ATOM 1470 C CA . ASN A 1 178 ? 1.767 -10.895 -4.466 1.00 94.75 178 ASN A CA 1
ATOM 1471 C C . ASN A 1 178 ? 2.898 -10.027 -3.886 1.00 94.75 178 ASN A C 1
ATOM 1473 O O . ASN A 1 178 ? 3.324 -10.232 -2.749 1.00 94.75 178 ASN A O 1
ATOM 1477 N N . THR A 1 179 ? 3.388 -9.045 -4.646 1.00 95.94 179 THR A N 1
ATOM 1478 C CA . THR A 1 179 ? 4.389 -8.091 -4.157 1.00 95.94 179 THR A CA 1
ATOM 1479 C C . THR A 1 179 ? 3.831 -7.202 -3.044 1.00 95.94 179 THR A C 1
ATOM 1481 O O . THR A 1 179 ? 4.489 -7.078 -2.011 1.00 95.94 179 THR A O 1
ATOM 1484 N N . ALA A 1 180 ? 2.625 -6.646 -3.200 1.00 95.94 180 ALA A N 1
ATOM 1485 C CA . ALA A 1 180 ? 1.951 -5.862 -2.159 1.00 95.94 180 ALA A CA 1
ATOM 1486 C C . ALA A 1 180 ? 1.729 -6.671 -0.869 1.00 95.94 180 ALA A C 1
ATOM 1488 O O . ALA A 1 180 ? 2.108 -6.211 0.209 1.00 95.94 180 ALA A O 1
ATOM 1489 N N . LEU A 1 181 ? 1.217 -7.905 -0.978 1.00 93.25 181 LEU A N 1
ATOM 1490 C CA . LEU A 1 181 ? 1.005 -8.808 0.163 1.00 93.25 181 LEU A CA 1
ATOM 1491 C C . LEU A 1 181 ? 2.304 -9.043 0.946 1.00 93.25 181 LEU A C 1
ATOM 1493 O O . LEU A 1 181 ? 2.345 -8.872 2.164 1.00 93.25 181 LEU A O 1
ATOM 1497 N N . LYS A 1 182 ? 3.398 -9.360 0.243 1.00 92.12 182 LYS A N 1
ATOM 1498 C CA . LYS A 1 182 ? 4.721 -9.550 0.859 1.00 92.12 182 LYS A CA 1
ATOM 1499 C C . LYS A 1 182 ? 5.221 -8.283 1.548 1.00 92.12 182 LYS A C 1
ATOM 1501 O O . LYS A 1 182 ? 5.723 -8.352 2.667 1.00 92.12 182 LYS A O 1
ATOM 1506 N N . MET A 1 183 ? 5.090 -7.128 0.892 1.00 92.94 183 MET A N 1
ATOM 1507 C CA . MET A 1 183 ? 5.492 -5.844 1.471 1.00 92.94 183 MET A CA 1
ATOM 1508 C C . MET A 1 183 ? 4.733 -5.558 2.765 1.00 92.94 183 MET A C 1
ATOM 1510 O O . MET A 1 183 ? 5.354 -5.268 3.788 1.00 92.94 183 MET A O 1
ATOM 1514 N N . ASN A 1 184 ? 3.409 -5.688 2.735 1.00 92.69 184 ASN A N 1
ATOM 1515 C CA . ASN A 1 184 ? 2.556 -5.437 3.887 1.00 92.69 184 ASN A CA 1
ATOM 1516 C C . ASN A 1 184 ? 2.821 -6.423 5.027 1.00 92.69 184 ASN A C 1
ATOM 1518 O O . ASN A 1 184 ? 2.848 -6.005 6.182 1.00 92.69 184 ASN A O 1
ATOM 1522 N N . GLU A 1 185 ? 3.113 -7.692 4.731 1.00 89.94 185 GLU A N 1
ATOM 1523 C CA . GLU A 1 185 ? 3.535 -8.667 5.740 1.00 89.94 185 GLU A CA 1
ATOM 1524 C C . GLU A 1 185 ? 4.828 -8.228 6.450 1.00 89.94 185 GLU A C 1
ATOM 1526 O O . GLU A 1 185 ? 4.914 -8.255 7.683 1.00 89.94 185 GLU A O 1
ATOM 1531 N N . TRP A 1 186 ? 5.837 -7.773 5.697 1.00 89.31 186 TRP A N 1
ATOM 1532 C CA . TRP A 1 186 ? 7.084 -7.266 6.279 1.00 89.31 186 TRP A CA 1
ATOM 1533 C C . TRP A 1 186 ? 6.842 -6.020 7.130 1.00 89.31 186 TRP A C 1
ATOM 1535 O O . TRP A 1 186 ? 7.400 -5.894 8.221 1.00 89.31 186 TRP A O 1
ATOM 1545 N N . TYR A 1 187 ? 5.993 -5.107 6.659 1.00 87.88 187 TYR A N 1
ATOM 1546 C CA . TYR A 1 187 ? 5.708 -3.851 7.350 1.00 87.88 187 TYR A CA 1
ATOM 1547 C C . TYR A 1 187 ? 4.833 -4.045 8.583 1.00 87.88 187 TYR A C 1
ATOM 1549 O O . TYR A 1 187 ? 5.043 -3.352 9.576 1.00 87.88 187 TYR A O 1
ATOM 1557 N N . LEU A 1 188 ? 3.943 -5.039 8.595 1.00 86.56 188 LEU A N 1
ATOM 1558 C CA . LEU A 1 188 ? 3.135 -5.379 9.765 1.00 86.56 188 LEU A CA 1
ATOM 1559 C C . LEU A 1 188 ? 4.018 -5.743 10.970 1.00 86.56 188 LEU A C 1
ATOM 1561 O O . LEU A 1 188 ? 3.745 -5.318 12.092 1.00 86.56 188 LEU A O 1
ATOM 1565 N N . ARG A 1 189 ? 5.147 -6.428 10.732 1.00 83.69 189 ARG A N 1
ATOM 1566 C CA . ARG A 1 189 ? 6.158 -6.743 11.763 1.00 83.69 189 ARG A CA 1
ATOM 1567 C C . ARG A 1 189 ? 6.843 -5.489 12.325 1.00 83.69 189 ARG A C 1
ATOM 1569 O O . ARG A 1 189 ? 7.338 -5.505 13.452 1.00 83.69 189 ARG A O 1
ATOM 1576 N N . GLU A 1 190 ? 6.888 -4.406 11.552 1.00 81.69 190 GLU A N 1
ATOM 1577 C CA . GLU A 1 190 ? 7.475 -3.117 11.936 1.00 81.69 190 GLU A CA 1
ATOM 1578 C C . GLU A 1 190 ? 6.432 -2.112 12.454 1.00 81.69 190 GLU A C 1
ATOM 1580 O O . GLU A 1 190 ? 6.808 -1.103 13.051 1.00 81.69 190 GLU A O 1
ATOM 1585 N N . ALA A 1 191 ? 5.134 -2.381 12.295 1.00 76.62 191 ALA A N 1
ATOM 1586 C CA . ALA A 1 191 ? 4.067 -1.400 12.480 1.00 76.62 191 ALA A CA 1
ATOM 1587 C C . ALA A 1 191 ? 3.849 -0.945 13.939 1.00 76.62 191 ALA A C 1
ATOM 1589 O O . ALA A 1 191 ? 3.199 0.071 14.207 1.00 76.62 191 ALA A O 1
ATOM 1590 N N . GLY A 1 192 ? 4.435 -1.645 14.916 1.00 73.25 192 GLY A N 1
ATOM 1591 C CA . GLY A 1 192 ? 4.565 -1.159 16.297 1.00 73.25 192 GLY A CA 1
ATOM 1592 C C . GLY A 1 192 ? 5.455 0.087 16.436 1.00 73.25 192 GLY A C 1
ATOM 1593 O O . GLY A 1 192 ? 5.432 0.736 17.474 1.00 73.25 192 GLY A O 1
ATOM 1594 N N . LYS A 1 193 ? 6.225 0.435 15.396 1.00 73.06 193 LYS A N 1
ATOM 1595 C CA . LYS A 1 193 ? 7.130 1.595 15.347 1.00 73.06 193 LYS A CA 1
ATOM 1596 C C . LYS A 1 193 ? 6.538 2.800 14.607 1.00 73.06 193 LYS A C 1
ATOM 1598 O O . LYS A 1 193 ? 7.270 3.760 14.362 1.00 73.06 193 LYS A O 1
ATOM 1603 N N . LEU A 1 194 ? 5.263 2.736 14.210 1.00 73.88 194 LEU A N 1
ATOM 1604 C CA . LEU A 1 194 ? 4.562 3.840 13.551 1.00 73.88 194 LEU A CA 1
ATOM 1605 C C . LEU A 1 194 ? 4.568 5.075 14.456 1.00 73.88 194 LEU A C 1
ATOM 1607 O O . LEU A 1 194 ? 4.202 4.984 15.626 1.00 73.88 194 LEU A O 1
ATOM 1611 N N . ARG A 1 195 ? 5.042 6.205 13.920 1.00 72.44 195 ARG A N 1
ATOM 1612 C CA . ARG A 1 195 ? 5.363 7.395 14.724 1.00 72.44 195 ARG A CA 1
ATOM 1613 C C . ARG A 1 195 ? 4.301 8.486 14.676 1.00 72.44 195 ARG A C 1
ATOM 1615 O O . ARG A 1 195 ? 4.229 9.270 15.613 1.00 72.44 195 ARG A O 1
ATOM 1622 N N . THR A 1 196 ? 3.508 8.532 13.609 1.00 89.00 196 THR A N 1
ATOM 1623 C CA . THR A 1 196 ? 2.514 9.584 13.370 1.00 89.00 196 THR A CA 1
ATOM 1624 C C . THR A 1 196 ? 1.180 8.991 12.933 1.00 89.00 196 THR A C 1
ATOM 1626 O O . THR A 1 196 ? 1.115 7.863 12.422 1.00 89.00 196 THR A O 1
ATOM 1629 N N . ASP A 1 197 ? 0.109 9.759 13.136 1.00 91.00 197 ASP A N 1
ATOM 1630 C CA . ASP A 1 197 ? -1.235 9.384 12.696 1.00 91.00 197 ASP A CA 1
ATOM 1631 C C . ASP A 1 197 ? -1.282 9.271 11.159 1.00 91.00 197 ASP A C 1
ATOM 1633 O O . ASP A 1 197 ? -1.825 8.291 10.658 1.00 91.00 197 ASP A O 1
ATOM 1637 N N . HIS A 1 198 ? -0.576 10.139 10.420 1.00 91.06 198 HIS A N 1
ATOM 1638 C CA . HIS A 1 198 ? -0.389 10.030 8.962 1.00 91.06 198 HIS A CA 1
ATOM 1639 C C . HIS A 1 198 ? 0.214 8.688 8.528 1.00 91.06 198 HIS A C 1
ATOM 1641 O O . HIS A 1 198 ? -0.360 7.972 7.706 1.00 91.06 198 HIS A O 1
ATOM 1647 N N . CYS A 1 199 ? 1.343 8.285 9.125 1.00 92.56 199 CYS A N 1
ATOM 1648 C CA . CYS A 1 199 ? 1.953 6.985 8.825 1.00 92.56 199 CYS A CA 1
ATOM 1649 C C . CYS A 1 199 ? 1.026 5.817 9.164 1.00 92.56 199 CYS A C 1
ATOM 1651 O O . CYS A 1 199 ? 1.038 4.791 8.479 1.00 92.56 199 CYS A O 1
ATOM 1653 N N . THR A 1 200 ? 0.239 5.961 10.232 1.00 93.50 200 THR A N 1
ATOM 1654 C CA . THR A 1 200 ? -0.725 4.942 10.640 1.00 93.50 200 THR A CA 1
ATOM 1655 C C . THR A 1 200 ? -1.843 4.833 9.616 1.00 93.50 200 THR A C 1
ATOM 1657 O O . THR A 1 200 ? -2.032 3.748 9.076 1.00 93.50 200 THR A O 1
ATOM 1660 N N . VAL A 1 201 ? -2.530 5.933 9.295 1.00 94.31 201 VAL A N 1
ATOM 1661 C CA . VAL A 1 201 ? -3.616 5.961 8.305 1.00 94.31 201 VAL A CA 1
ATOM 1662 C C . VAL A 1 201 ? -3.131 5.420 6.971 1.00 94.31 201 VAL A C 1
ATOM 1664 O O . VAL A 1 201 ? -3.760 4.525 6.416 1.00 94.31 201 VAL A O 1
ATOM 1667 N N . ARG A 1 202 ? -1.969 5.874 6.495 1.00 94.50 202 ARG A N 1
ATOM 1668 C CA . ARG A 1 202 ? -1.435 5.434 5.206 1.00 94.50 202 ARG A CA 1
ATOM 1669 C C . ARG A 1 202 ? -1.141 3.935 5.165 1.00 94.50 202 ARG A C 1
ATOM 1671 O O . ARG A 1 202 ? -1.423 3.286 4.159 1.00 94.50 202 ARG A O 1
ATOM 1678 N N . PHE A 1 203 ? -0.626 3.366 6.256 1.00 95.62 203 PHE A N 1
ATOM 1679 C CA . PHE A 1 203 ? -0.417 1.922 6.343 1.00 95.62 203 PHE A CA 1
ATOM 1680 C C . PHE A 1 203 ? -1.740 1.147 6.405 1.00 95.62 203 PHE A C 1
ATOM 1682 O O . PHE A 1 203 ? -1.870 0.113 5.754 1.00 95.62 203 PHE A O 1
ATOM 1689 N N . LEU A 1 204 ? -2.743 1.652 7.131 1.00 96.25 204 LEU A N 1
ATOM 1690 C CA . LEU A 1 204 ? -4.081 1.053 7.130 1.00 96.25 204 LEU A CA 1
ATOM 1691 C C . LEU A 1 204 ? -4.712 1.087 5.733 1.00 96.25 204 LEU A C 1
ATOM 1693 O O . LEU A 1 204 ? -5.325 0.103 5.329 1.00 96.25 204 LEU A O 1
ATOM 1697 N N . THR A 1 205 ? -4.508 2.164 4.970 1.00 97.12 205 THR A N 1
ATOM 1698 C CA . THR A 1 205 ? -4.953 2.256 3.574 1.00 97.12 205 THR A CA 1
ATOM 1699 C C . THR A 1 205 ? -4.261 1.211 2.703 1.00 97.12 205 THR A C 1
ATOM 1701 O O . THR A 1 205 ? -4.932 0.552 1.917 1.00 97.12 205 THR A O 1
ATOM 1704 N N . ALA A 1 206 ? -2.953 0.987 2.872 1.00 97.25 206 ALA A N 1
ATOM 1705 C CA . ALA A 1 206 ? -2.237 -0.072 2.155 1.00 97.25 206 ALA A CA 1
ATOM 1706 C C . ALA A 1 206 ? -2.789 -1.477 2.460 1.00 97.25 206 ALA A C 1
ATOM 1708 O O . ALA A 1 206 ? -2.902 -2.299 1.550 1.00 97.25 206 ALA A O 1
ATOM 1709 N N . LEU A 1 207 ? -3.172 -1.739 3.716 1.00 97.06 207 LEU A N 1
ATOM 1710 C CA . LEU A 1 207 ? -3.823 -2.991 4.116 1.00 97.06 207 LEU A CA 1
ATOM 1711 C C . LEU A 1 207 ? -5.245 -3.118 3.545 1.00 97.06 207 LEU A C 1
ATOM 1713 O O . LEU A 1 207 ? -5.617 -4.174 3.053 1.00 97.06 207 LEU A O 1
ATOM 1717 N N . ALA A 1 208 ? -6.043 -2.052 3.561 1.00 97.62 208 ALA A N 1
ATOM 1718 C CA . ALA A 1 208 ? -7.382 -2.089 2.974 1.00 97.62 208 ALA A CA 1
ATOM 1719 C C . ALA A 1 208 ? -7.327 -2.289 1.446 1.00 97.62 208 ALA A C 1
ATOM 1721 O O . ALA A 1 208 ? -8.089 -3.075 0.889 1.00 97.62 208 ALA A O 1
ATOM 1722 N N . GLU A 1 209 ? -6.392 -1.623 0.765 1.00 97.81 209 GLU A N 1
ATOM 1723 C CA . GLU A 1 209 ? -6.208 -1.739 -0.683 1.00 97.81 209 GLU A CA 1
ATOM 1724 C C . GLU A 1 209 ? -5.804 -3.158 -1.110 1.00 97.81 209 GLU A C 1
ATOM 1726 O O . GLU A 1 209 ? -6.358 -3.661 -2.091 1.00 97.81 209 GLU A O 1
ATOM 1731 N N . GLN A 1 210 ? -4.913 -3.842 -0.376 1.00 96.50 210 GLN A N 1
ATOM 1732 C CA . GLN A 1 210 ? -4.590 -5.240 -0.699 1.00 96.50 210 GLN A CA 1
ATOM 1733 C C . GLN A 1 210 ? -5.800 -6.167 -0.524 1.00 96.50 210 GLN A C 1
ATOM 1735 O O . GLN A 1 210 ? -5.969 -7.060 -1.348 1.00 96.50 210 GLN A O 1
ATOM 1740 N N . GLU A 1 211 ? -6.657 -5.957 0.485 1.00 96.19 211 GLU A N 1
ATOM 1741 C CA . GLU A 1 211 ? -7.819 -6.826 0.712 1.00 96.19 211 GLU A CA 1
ATOM 1742 C C . GLU A 1 211 ? -8.864 -6.626 -0.381 1.00 96.19 211 GLU A C 1
ATOM 1744 O O . GLU A 1 211 ? -9.450 -7.591 -0.869 1.00 96.19 211 GLU A O 1
ATOM 1749 N N . ILE A 1 212 ? -9.058 -5.385 -0.836 1.00 96.38 212 ILE A N 1
ATOM 1750 C CA . ILE A 1 212 ? -9.920 -5.099 -1.988 1.00 96.38 212 ILE A CA 1
ATOM 1751 C C . ILE A 1 212 ? -9.386 -5.831 -3.222 1.00 96.38 212 ILE A C 1
ATOM 1753 O O . ILE A 1 212 ? -10.147 -6.487 -3.931 1.00 96.38 212 ILE A O 1
ATOM 1757 N N . SER A 1 213 ? -8.073 -5.773 -3.461 1.00 96.19 213 SER A N 1
ATOM 1758 C CA . SER A 1 213 ? -7.440 -6.485 -4.577 1.00 96.19 213 SER A CA 1
ATOM 1759 C C . SER A 1 213 ? -7.522 -7.997 -4.452 1.00 96.19 213 SER A C 1
ATOM 1761 O O . SER A 1 213 ? -7.787 -8.664 -5.448 1.00 96.19 213 SER A O 1
ATOM 1763 N N . ALA A 1 214 ? -7.333 -8.546 -3.255 1.00 94.12 214 ALA A N 1
ATOM 1764 C CA . ALA A 1 214 ? -7.463 -9.972 -3.002 1.00 94.12 214 ALA A CA 1
ATOM 1765 C C . ALA A 1 214 ? -8.897 -10.445 -3.267 1.00 94.12 214 ALA A C 1
ATOM 1767 O O . ALA A 1 214 ? -9.089 -11.422 -3.988 1.00 94.12 214 ALA A O 1
ATOM 1768 N N . ARG A 1 215 ? -9.906 -9.716 -2.778 1.00 93.50 215 ARG A N 1
ATOM 1769 C CA . ARG A 1 215 ? -11.315 -10.030 -3.043 1.00 93.50 215 ARG A CA 1
ATOM 1770 C C . ARG A 1 215 ? -11.662 -9.955 -4.524 1.00 93.50 215 ARG A C 1
ATOM 1772 O O . ARG A 1 215 ? -12.348 -10.834 -5.020 1.00 93.50 215 ARG A O 1
ATOM 1779 N N . GLU A 1 216 ? -11.180 -8.942 -5.238 1.00 94.19 216 GLU A N 1
ATOM 1780 C CA . GLU A 1 216 ? -11.490 -8.786 -6.663 1.00 94.19 216 GLU A CA 1
ATOM 1781 C C . GLU A 1 216 ? -10.798 -9.833 -7.551 1.00 94.19 216 GLU A C 1
ATOM 1783 O O . GLU A 1 216 ? -11.333 -10.205 -8.594 1.00 94.19 216 GLU A O 1
ATOM 1788 N N . LEU A 1 217 ? -9.591 -10.274 -7.182 1.00 93.19 217 LEU A N 1
ATOM 1789 C CA . LEU A 1 217 ? -8.738 -11.078 -8.064 1.00 93.19 217 LEU A CA 1
ATOM 1790 C C . LEU A 1 217 ? -8.629 -12.554 -7.671 1.00 93.19 217 LEU A C 1
ATOM 1792 O O . LEU A 1 217 ? -8.281 -13.365 -8.526 1.00 93.19 217 LEU A O 1
ATOM 1796 N N . LEU A 1 218 ? -8.865 -12.904 -6.404 1.00 88.12 218 LEU A N 1
ATOM 1797 C CA . LEU A 1 218 ? -8.679 -14.266 -5.885 1.00 88.12 218 LEU A CA 1
ATOM 1798 C C . LEU A 1 218 ? -9.994 -14.961 -5.524 1.00 88.12 218 LEU A C 1
ATOM 1800 O O . LEU A 1 218 ? -10.031 -16.189 -5.491 1.00 88.12 218 LEU A O 1
ATOM 1804 N N . VAL A 1 219 ? -11.059 -14.205 -5.247 1.00 75.19 219 VAL A N 1
ATOM 1805 C CA . VAL A 1 219 ? -12.379 -14.773 -4.953 1.00 75.19 219 VAL A CA 1
ATOM 1806 C C . VAL A 1 219 ? -13.117 -14.967 -6.280 1.00 75.19 219 VAL A C 1
ATOM 1808 O O . VAL A 1 219 ? -13.737 -14.042 -6.800 1.00 75.19 219 VAL A O 1
ATOM 1811 N N . CYS A 1 220 ? -12.973 -16.168 -6.847 1.00 42.72 220 CYS A N 1
ATOM 1812 C CA . CYS A 1 220 ? -13.850 -16.724 -7.883 1.00 42.72 220 CYS A CA 1
ATOM 1813 C C . CYS A 1 220 ? -14.921 -17.598 -7.228 1.00 42.72 220 CYS A C 1
ATOM 1815 O O . CYS A 1 220 ? -14.539 -18.440 -6.382 1.00 42.72 220 CYS A O 1
#

Secondary structure (DSSP, 8-state):
--HHHHHHHHHHHHHHHS----HHHHHHHHHHHHHHHT-SSEEEHHHHHHHHHHHHHHHHTTS-SS----EEE--------GGGGHHHHHH-SEETTEEPTTHHHHHHHHHHH--TTTHHHHHHHHHHHHHHHHHHGGGTT--BSS---HHHHHHHHHHHHHHHHHHHHHHT-HHHHHHHHHHHHHHHHHGGG--SHHHHHHHHHHHHHHHHHHHHHH--

Sequence (220 aa):
MFKNLLGEALERLAARLDRSVKEDEIRAYVMERYARLNRPGAVDASLDREITELENRLMQLNWIGQTANRTISEQPQNRHDWQGYNWLAEGNCFGKNGLEPGCGQFLDWMDENADTGSRRETDELLEKLMRQVEVKREKALRKFAREISAEQQWMERCDISILFSRTARRRKDLRFLNTALKMNEWYLREAGKLRTDHCTVRFLTALAEQEISARELLVC

Radius of gyration: 18.85 Å; chains: 1; bounding box: 43×63×48 Å

Foldseek 3Di:
DPPVVVVVVVVVVCCVVPPQPDPVNLLVVLVVLLVVLLDADEDEPVLVVLNVLLVVLCVVVVSDDDDDDHDYDDDDDDDVPVVVCVVCVVQPQAHPKGGAQPCLVVLLVCLVPPDPVCVVVSVVNLVVLLVQCVVCPLNRQPIHPDDDDPLSSLLRLLSNLLSLLSSCLSVVPCSSLVSSSSSLVSVVVVVVVQDDSVSSSSSSSSSSSSVSSCCRRVPD